Protein AF-A0A7S1WJP3-F1 (afdb_monomer)

pLDDT: mean 84.57, std 18.17, range [31.41, 98.69]

Organism: Alexandrium catenella (NCBI:txid2925)

Nearest PDB structures (foldseek):
  4dnl-assembly1_A  TM=7.701E-01  e=6.902E-07  Homo sapiens
  3pfq-assembly1_A  TM=7.064E-01  e=4.692E-07  Rattus norvegicus
  6bu0-assembly1_A  TM=6.585E-01  e=9.092E-07  Homo sapiens
  2uzp-assembly3_C  TM=6.702E-01  e=1.667E-06  Homo sapiens
  4ts6-assembly1_A  TM=6.390E-01  e=1.578E-06  Drosophila melanogaster

Secondary structure (DSSP, 8-state):
------PPPPPPP------EEEEEEEEEEES----S-TTS----EEEEEEEE-STTS--EEEEEEPPP--SSS-EEEEEEEEEEESSGGG-EEEEEEEE--SSS--EEEEEEEEEGGG-B--SSPEEEEEEEEB-SSS-EEEEEEEE-TTSSBB-SSGGG--EEEEEEEEESPPP---TT-----EEEEEEEE-TTS-EEEEEEEPPP-TT-TT--EEEEEEEE-SS-S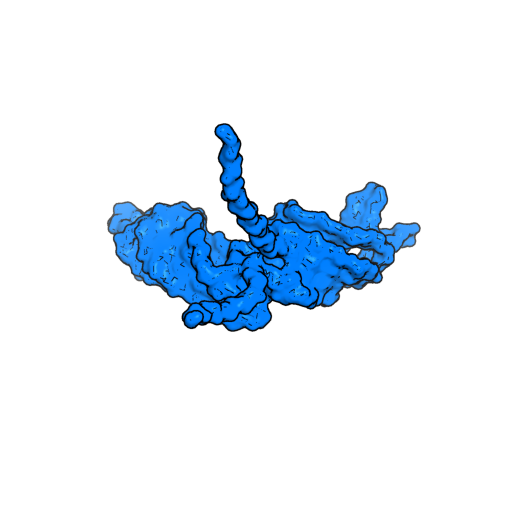SGGG-EEEEEEEE--SSS--EEEEEEEEEGGG-BS-SS-EEEEEE-TTS-EEEEEEE-TTSSBBSPPP----------

Mean predicted aligned error: 9.31 Å

Structure (mmCIF, N/CA/C/O backbone):
data_AF-A0A7S1WJP3-F1
#
_entry.id   AF-A0A7S1WJP3-F1
#
loop_
_atom_site.group_PDB
_atom_site.id
_atom_site.type_symbol
_atom_site.label_atom_id
_atom_site.label_alt_id
_atom_site.label_comp_id
_atom_site.label_asym_id
_atom_site.label_entity_id
_atom_site.label_seq_id
_atom_site.pdbx_PDB_ins_code
_atom_site.Cartn_x
_atom_site.Cartn_y
_atom_site.Cartn_z
_atom_site.occupancy
_atom_site.B_iso_or_equiv
_atom_site.auth_seq_id
_atom_site.auth_comp_id
_atom_site.auth_asym_id
_atom_site.auth_atom_id
_atom_site.pdbx_PDB_model_num
ATOM 1 N N . GLU A 1 1 ? -51.869 24.553 -34.610 1.00 44.69 1 GLU A 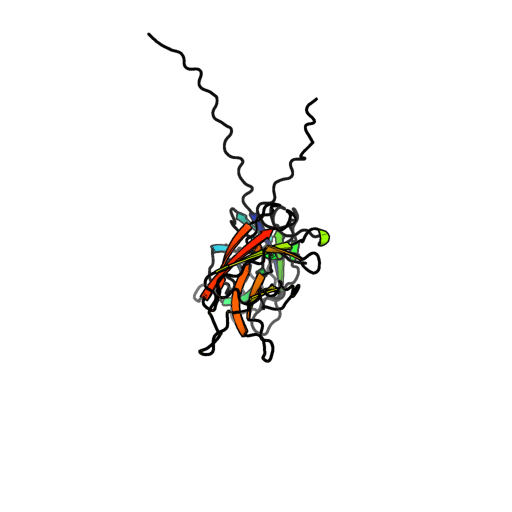N 1
ATOM 2 C CA . GLU A 1 1 ? -50.855 23.480 -34.515 1.00 44.69 1 GLU A CA 1
ATOM 3 C C . GLU A 1 1 ? -49.452 24.067 -34.531 1.00 44.69 1 GLU A C 1
ATOM 5 O O . GLU A 1 1 ? -49.244 25.078 -35.188 1.00 44.69 1 GLU A O 1
ATOM 10 N N . ARG A 1 2 ? -48.524 23.356 -33.875 1.00 38.22 2 ARG A N 1
ATOM 11 C CA . ARG A 1 2 ? -47.061 23.541 -33.782 1.00 38.22 2 ARG A CA 1
ATOM 12 C C . ARG A 1 2 ? -46.562 24.487 -32.689 1.00 38.22 2 ARG A C 1
ATOM 14 O O . ARG A 1 2 ? -46.392 25.684 -32.884 1.00 38.22 2 ARG A O 1
ATOM 21 N N . GLY A 1 3 ? -46.284 23.870 -31.541 1.00 41.09 3 GLY A N 1
ATOM 22 C CA . GLY A 1 3 ? -45.467 24.436 -30.478 1.00 41.09 3 GLY A CA 1
ATOM 23 C C . GLY A 1 3 ? -43.985 24.497 -30.847 1.00 41.09 3 GLY A C 1
ATOM 24 O O . GLY A 1 3 ? -43.493 23.725 -31.669 1.00 41.09 3 GLY A O 1
ATOM 25 N N . GLN A 1 4 ? -43.277 25.413 -30.194 1.00 43.47 4 GLN A N 1
ATOM 26 C CA . GLN A 1 4 ? -41.821 25.446 -30.151 1.00 43.47 4 GLN A CA 1
ATOM 27 C C . GLN A 1 4 ? -41.412 25.297 -28.688 1.00 43.47 4 GLN A C 1
ATOM 29 O O . GLN A 1 4 ? -41.585 26.202 -27.877 1.00 43.47 4 GLN A O 1
ATOM 34 N N . GLY A 1 5 ? -40.944 24.099 -28.344 1.00 39.84 5 GLY A N 1
ATOM 35 C CA . GLY A 1 5 ? -40.311 23.831 -27.063 1.00 39.84 5 GLY A CA 1
ATOM 36 C C . GLY A 1 5 ? -38.902 24.409 -27.070 1.00 39.84 5 GLY A C 1
ATOM 37 O O . GLY A 1 5 ? -38.075 24.027 -27.895 1.00 39.84 5 GLY A O 1
ATOM 38 N N . HIS A 1 6 ? -38.624 25.316 -26.139 1.00 46.12 6 HIS A N 1
ATOM 39 C CA . HIS A 1 6 ? -37.264 25.724 -25.817 1.00 46.12 6 HIS A CA 1
ATOM 40 C C . HIS A 1 6 ? -36.562 24.567 -25.096 1.00 46.12 6 HIS A C 1
ATOM 42 O O . HIS A 1 6 ? -36.721 24.374 -23.890 1.00 46.12 6 HIS A O 1
ATOM 48 N N . GLY A 1 7 ? -35.810 23.762 -25.847 1.00 42.41 7 GLY A N 1
ATOM 49 C CA . GLY A 1 7 ? -34.898 22.777 -25.276 1.00 42.41 7 GLY A CA 1
ATOM 50 C C . GLY A 1 7 ? -33.779 23.487 -24.516 1.00 42.41 7 GLY A C 1
ATOM 51 O O . GLY A 1 7 ? -33.051 24.293 -25.093 1.00 42.41 7 GLY A O 1
ATOM 52 N N . ARG A 1 8 ? -33.644 23.195 -23.217 1.00 46.50 8 ARG A N 1
ATOM 53 C CA . ARG A 1 8 ? -32.439 23.536 -22.448 1.00 46.50 8 ARG A CA 1
ATOM 54 C C . ARG A 1 8 ? -31.212 22.914 -23.137 1.00 46.50 8 ARG A C 1
ATOM 56 O O . ARG A 1 8 ? -31.324 21.787 -23.624 1.00 46.50 8 ARG A O 1
ATOM 63 N N . PRO A 1 9 ? -30.048 23.587 -23.158 1.00 47.47 9 PRO A N 1
ATOM 64 C CA . PRO A 1 9 ? -28.822 22.942 -23.607 1.00 47.47 9 PRO A CA 1
ATOM 65 C C . PRO A 1 9 ? -28.512 21.734 -22.703 1.00 47.47 9 PRO A C 1
ATOM 67 O O . PRO A 1 9 ? -28.826 21.775 -21.507 1.00 47.47 9 PRO A O 1
ATOM 70 N N . PRO A 1 10 ? -27.921 20.652 -23.239 1.00 44.69 10 PRO A N 1
ATOM 71 C CA . PRO A 1 10 ? -27.489 19.533 -22.417 1.00 44.69 10 PRO A CA 1
ATOM 72 C C . PRO A 1 10 ? -26.465 20.026 -21.389 1.00 44.69 10 PRO A C 1
ATOM 74 O O . PRO A 1 10 ? -25.573 20.810 -21.717 1.00 44.69 10 PRO A O 1
ATOM 77 N N . ALA A 1 11 ? -26.613 19.569 -20.144 1.00 43.09 11 ALA A N 1
ATOM 78 C CA . ALA A 1 11 ? -25.639 19.804 -19.086 1.00 43.09 11 ALA A CA 1
ATOM 79 C C . ALA A 1 11 ? -24.229 19.404 -19.566 1.00 43.09 11 ALA A C 1
ATOM 81 O O . ALA A 1 11 ? -24.100 18.439 -20.334 1.00 43.09 11 ALA A O 1
ATOM 82 N N . PRO A 1 12 ? -23.167 20.117 -19.150 1.00 43.09 12 PRO A N 1
ATOM 83 C CA . PRO A 1 12 ? -21.815 19.740 -19.520 1.00 43.09 12 PRO A CA 1
ATOM 84 C C . PRO A 1 12 ? -21.552 18.306 -19.059 1.00 43.09 12 PRO A C 1
ATOM 86 O O . PRO A 1 12 ? -21.879 17.915 -17.938 1.00 43.09 12 PRO A O 1
ATOM 89 N N . ARG A 1 13 ? -21.001 17.518 -19.986 1.00 45.75 13 ARG A N 1
ATOM 90 C CA . ARG A 1 13 ? -20.577 16.134 -19.772 1.00 45.75 13 ARG A CA 1
ATOM 91 C C . ARG A 1 13 ? -19.758 16.066 -18.488 1.00 45.75 13 ARG A C 1
ATOM 93 O O . ARG A 1 13 ? -18.867 16.894 -18.313 1.00 45.75 13 ARG A O 1
ATOM 100 N N . HIS A 1 14 ? -20.091 15.090 -17.640 1.00 42.69 14 HIS A N 1
ATOM 101 C CA . HIS A 1 14 ? -19.352 14.677 -16.449 1.00 42.69 14 HIS A CA 1
ATOM 102 C C . HIS A 1 14 ? -17.889 15.117 -16.510 1.00 42.69 14 HIS A C 1
ATOM 104 O O . HIS A 1 14 ? -17.170 14.706 -17.426 1.00 42.69 14 HIS A O 1
ATOM 110 N N . CYS A 1 15 ? -17.462 15.938 -15.545 1.00 40.84 15 CYS A N 1
ATOM 111 C CA . CYS A 1 15 ? -16.048 16.157 -15.275 1.00 40.84 15 CYS A CA 1
ATOM 112 C C . CYS A 1 15 ? -15.377 14.785 -15.303 1.00 40.84 15 CYS A C 1
ATOM 114 O O . CYS A 1 15 ? -15.715 13.926 -14.487 1.00 40.84 15 CYS A O 1
ATOM 116 N N . ALA A 1 16 ? -14.513 14.544 -16.291 1.00 45.50 16 ALA A N 1
ATOM 117 C CA . ALA A 1 16 ? -13.731 13.326 -16.334 1.00 45.50 16 ALA A CA 1
ATOM 118 C C . ALA A 1 16 ? -12.925 13.308 -15.035 1.00 45.50 16 ALA A C 1
ATOM 120 O O . ALA A 1 16 ? -11.995 14.102 -14.875 1.00 45.50 16 ALA A O 1
ATOM 121 N N . MET A 1 17 ? -13.349 12.475 -14.082 1.00 50.62 17 MET A N 1
ATOM 122 C CA . MET A 1 17 ? -12.589 12.218 -12.866 1.00 50.62 17 MET A CA 1
ATOM 123 C C . MET A 1 17 ? -11.154 11.924 -13.306 1.00 50.62 17 MET A C 1
ATOM 125 O O . MET A 1 17 ? -10.982 11.218 -14.308 1.00 50.62 17 MET A O 1
ATOM 129 N N . PRO A 1 18 ? -10.126 12.486 -12.648 1.00 55.09 18 PRO A N 1
ATOM 130 C CA . PRO A 1 18 ? -8.760 12.184 -13.031 1.00 55.09 18 PRO A CA 1
ATOM 131 C C . PRO A 1 18 ? -8.583 10.667 -12.943 1.00 55.09 18 PRO A C 1
ATOM 133 O O . PRO A 1 18 ? -8.653 10.083 -11.865 1.00 55.09 18 PRO A O 1
ATOM 136 N N . SER A 1 19 ? -8.419 10.019 -14.097 1.00 76.81 19 SER A N 1
ATOM 137 C CA . SER A 1 19 ? -8.053 8.611 -14.146 1.00 76.81 19 SER A CA 1
ATOM 138 C C . SER A 1 19 ? -6.692 8.512 -13.477 1.00 76.81 19 SER A C 1
ATOM 140 O O . SER A 1 19 ? -5.761 9.170 -13.947 1.00 76.81 19 SER A O 1
ATOM 142 N N . ASN A 1 20 ? -6.554 7.748 -12.396 1.00 91.88 20 ASN A N 1
ATOM 143 C CA . ASN A 1 20 ? -5.245 7.569 -11.782 1.00 91.88 20 ASN A CA 1
ATOM 144 C C . ASN A 1 20 ? -4.310 6.930 -12.823 1.00 91.88 20 ASN A C 1
ATOM 146 O O . ASN A 1 20 ? -4.672 5.935 -13.466 1.00 91.88 20 ASN A O 1
ATOM 150 N N . VAL A 1 21 ? -3.145 7.545 -13.040 1.00 93.31 21 VAL A N 1
ATOM 151 C CA . VAL A 1 21 ? -2.154 7.100 -14.026 1.00 93.31 21 VAL A CA 1
ATOM 152 C C . VAL A 1 21 ? -0.850 6.775 -13.316 1.00 93.31 21 VAL A C 1
ATOM 154 O O . VAL A 1 21 ? -0.375 7.557 -12.498 1.00 93.31 21 VAL A O 1
ATOM 157 N N . LEU A 1 22 ? -0.257 5.647 -13.686 1.00 96.38 22 LEU A N 1
ATOM 158 C CA . LEU A 1 22 ? 1.114 5.280 -13.374 1.00 96.38 22 LEU A CA 1
ATOM 159 C C . LEU A 1 22 ? 1.928 5.308 -14.670 1.00 96.38 22 LEU A C 1
ATOM 161 O O . LEU A 1 22 ? 1.613 4.594 -15.627 1.00 96.38 22 LEU A O 1
ATOM 165 N N . THR A 1 23 ? 2.979 6.121 -14.707 1.00 97.19 23 THR A N 1
ATOM 166 C CA . THR A 1 23 ? 3.965 6.114 -15.794 1.00 97.19 23 THR A CA 1
ATOM 167 C C . THR A 1 23 ? 5.254 5.486 -15.288 1.00 97.19 23 THR A C 1
ATOM 169 O O . THR A 1 23 ? 5.785 5.923 -14.276 1.00 97.19 23 THR A O 1
ATOM 172 N N . VAL A 1 24 ? 5.763 4.480 -15.993 1.00 98.38 24 VAL A N 1
ATOM 173 C CA . VAL A 1 24 ? 6.993 3.761 -15.638 1.00 98.38 24 VAL A CA 1
ATOM 174 C C . VAL A 1 24 ? 7.966 3.868 -16.798 1.00 98.38 24 VAL A C 1
ATOM 176 O O . VAL A 1 24 ? 7.619 3.499 -17.918 1.00 98.38 24 VAL A O 1
ATOM 179 N N . LYS A 1 25 ? 9.176 4.352 -16.544 1.00 98.50 25 LYS A N 1
ATOM 180 C CA . LYS A 1 25 ? 10.264 4.402 -17.516 1.00 98.50 25 LYS A CA 1
ATOM 181 C C . LYS A 1 25 ? 11.354 3.425 -17.101 1.00 98.50 25 LYS A C 1
ATOM 183 O O . LYS A 1 25 ? 12.013 3.621 -16.086 1.00 98.50 25 LYS A O 1
ATOM 188 N N . ILE A 1 26 ? 11.544 2.380 -17.893 1.00 98.62 26 ILE A N 1
ATOM 189 C CA . ILE A 1 26 ? 12.624 1.412 -17.705 1.00 98.62 26 ILE A CA 1
ATOM 190 C C . ILE A 1 26 ? 13.871 1.976 -18.386 1.00 98.62 26 ILE A C 1
ATOM 192 O O . ILE A 1 26 ? 13.851 2.193 -19.599 1.00 98.62 26 ILE A O 1
ATOM 196 N N . LYS A 1 27 ? 14.935 2.253 -17.620 1.00 98.56 27 LYS A N 1
ATOM 197 C CA . LYS A 1 27 ? 16.159 2.882 -18.144 1.00 98.56 27 LYS A CA 1
ATOM 198 C C . LYS A 1 27 ? 17.116 1.812 -18.643 1.00 98.56 27 LYS A C 1
ATOM 200 O O . LYS A 1 27 ? 17.291 1.665 -19.849 1.00 98.56 27 LYS A O 1
ATOM 205 N N . SER A 1 28 ? 17.688 1.042 -17.727 1.00 97.88 28 SER A N 1
ATOM 206 C CA . SER A 1 28 ? 18.769 0.105 -18.027 1.00 97.88 28 SER A CA 1
ATOM 207 C C . SER A 1 28 ? 18.904 -0.971 -16.959 1.00 97.88 28 SER A C 1
ATOM 209 O O . SER A 1 28 ? 18.353 -0.839 -15.866 1.00 97.88 28 SER A O 1
ATOM 211 N N . ALA A 1 29 ? 19.648 -2.027 -17.270 1.00 95.62 29 ALA A N 1
ATOM 212 C CA . ALA A 1 29 ? 20.146 -2.977 -16.284 1.00 95.62 29 ALA A CA 1
ATOM 213 C C . ALA A 1 29 ? 21.670 -3.100 -16.377 1.00 95.62 29 ALA A C 1
ATOM 215 O O . ALA A 1 29 ? 22.269 -2.738 -17.390 1.00 95.62 29 ALA A O 1
ATOM 216 N N . LYS A 1 30 ? 22.293 -3.602 -15.310 1.00 92.94 30 LYS A N 1
ATOM 217 C CA . LYS A 1 30 ? 23.738 -3.828 -15.222 1.00 92.94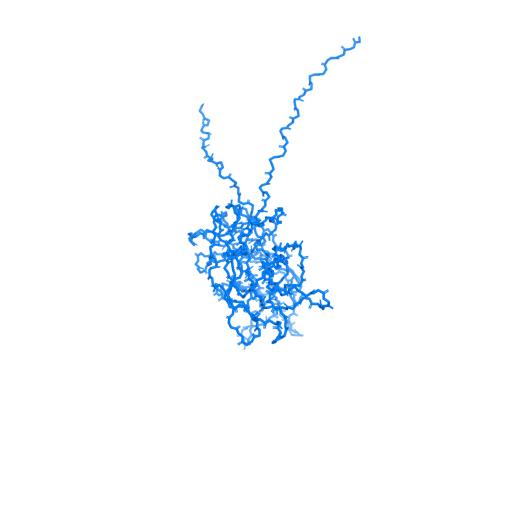 30 LYS A CA 1
ATOM 218 C C . LYS A 1 30 ? 24.032 -5.214 -14.671 1.00 92.94 30 LYS A C 1
ATOM 220 O O . LYS A 1 30 ? 23.340 -5.669 -13.757 1.00 92.94 30 LYS A O 1
ATOM 225 N N . ASN A 1 31 ? 25.110 -5.821 -15.165 1.00 89.88 31 ASN A N 1
ATOM 226 C CA . ASN A 1 31 ? 25.628 -7.113 -14.709 1.00 89.88 31 ASN A CA 1
ATOM 227 C C . ASN A 1 31 ? 24.585 -8.243 -14.732 1.00 89.88 31 ASN A C 1
ATOM 229 O O . ASN A 1 31 ? 24.536 -9.059 -13.811 1.00 89.88 31 ASN A O 1
ATOM 233 N N . LEU A 1 32 ? 23.740 -8.290 -15.764 1.00 87.88 32 LEU A N 1
ATOM 234 C CA . LEU A 1 32 ? 22.864 -9.441 -15.962 1.00 87.88 32 LEU A CA 1
ATOM 235 C C . LEU A 1 32 ? 23.710 -10.694 -16.212 1.00 87.88 32 LEU A C 1
ATOM 237 O O . LEU A 1 32 ? 24.744 -10.630 -16.879 1.00 87.88 32 LEU A O 1
ATOM 241 N N . ALA A 1 33 ? 23.284 -11.817 -15.635 1.00 80.06 33 ALA A N 1
ATOM 242 C CA . ALA A 1 33 ? 23.952 -13.092 -15.844 1.00 80.06 33 ALA A CA 1
ATOM 243 C C . ALA A 1 33 ? 23.821 -13.503 -17.312 1.00 80.06 33 ALA A C 1
ATOM 245 O O . ALA A 1 33 ? 22.726 -13.428 -17.860 1.00 80.06 33 ALA A O 1
ATOM 246 N N . ASP A 1 34 ? 24.925 -13.950 -17.906 1.00 70.69 34 ASP A N 1
ATOM 247 C CA . ASP A 1 34 ? 24.919 -14.573 -19.226 1.00 70.69 34 ASP A CA 1
ATOM 248 C C . ASP A 1 34 ? 24.464 -16.023 -19.041 1.00 70.69 34 ASP A C 1
ATOM 250 O O . ASP A 1 34 ? 25.188 -16.835 -18.450 1.00 70.69 34 ASP A O 1
ATOM 254 N N . LYS A 1 35 ? 23.218 -16.326 -19.411 1.00 62.75 35 LYS A N 1
ATOM 255 C CA . LYS A 1 35 ? 22.669 -17.686 -19.282 1.00 62.75 35 LYS A CA 1
ATOM 256 C C . LYS A 1 35 ? 22.986 -18.573 -20.483 1.00 62.75 35 LYS A C 1
ATOM 258 O O . LYS A 1 35 ? 22.916 -19.799 -20.365 1.00 62.75 35 LYS A O 1
ATOM 263 N N . ASP A 1 36 ? 23.465 -17.978 -21.564 1.00 55.94 36 ASP A N 1
ATOM 264 C CA . ASP A 1 36 ? 23.890 -18.692 -22.752 1.00 55.94 36 ASP A CA 1
ATOM 265 C C . ASP A 1 36 ? 25.337 -19.172 -22.578 1.00 55.94 36 ASP A C 1
ATOM 267 O O . ASP A 1 36 ? 26.309 -18.420 -22.604 1.00 55.94 36 ASP A O 1
ATOM 271 N N . GLY A 1 37 ? 25.489 -20.471 -22.310 1.00 49.53 37 GLY A N 1
ATOM 272 C CA . GLY A 1 37 ? 26.787 -21.107 -22.091 1.00 49.53 37 GLY A CA 1
ATOM 273 C C . GLY A 1 37 ? 27.784 -20.922 -23.249 1.00 49.53 37 GLY A C 1
ATOM 274 O O . GLY A 1 37 ? 27.436 -20.510 -24.350 1.00 49.53 37 GLY A O 1
ATOM 275 N N . VAL A 1 38 ? 29.035 -21.328 -22.987 1.00 46.59 38 VAL A N 1
ATOM 276 C CA . VAL A 1 38 ? 30.313 -21.140 -23.729 1.00 46.59 38 VAL A CA 1
ATOM 277 C C . VAL A 1 38 ? 30.300 -21.312 -25.272 1.00 46.59 38 VAL A C 1
ATOM 279 O O . VAL A 1 38 ? 31.319 -21.057 -25.910 1.00 46.59 38 VAL A O 1
ATOM 282 N N . PHE A 1 39 ? 29.195 -21.701 -25.915 1.00 41.56 39 PHE A N 1
ATOM 283 C CA . PHE A 1 39 ? 29.138 -21.978 -27.354 1.00 41.56 39 PHE A CA 1
ATOM 284 C C . PHE A 1 39 ? 28.126 -21.195 -28.206 1.00 41.56 39 PHE A C 1
ATOM 286 O O . PHE A 1 39 ? 28.256 -21.299 -29.424 1.00 41.56 39 PHE A O 1
ATOM 293 N N . SER A 1 40 ? 27.207 -20.376 -27.676 1.00 47.91 40 SER A N 1
ATOM 294 C CA . SER A 1 40 ? 26.449 -19.420 -28.517 1.00 47.91 40 SER A CA 1
ATOM 295 C C . SER A 1 40 ? 25.456 -18.572 -27.725 1.00 47.91 40 SER A C 1
ATOM 297 O O . SER A 1 40 ? 24.534 -19.141 -27.154 1.00 47.91 40 SER A O 1
ATOM 299 N N . GLY A 1 41 ? 25.547 -17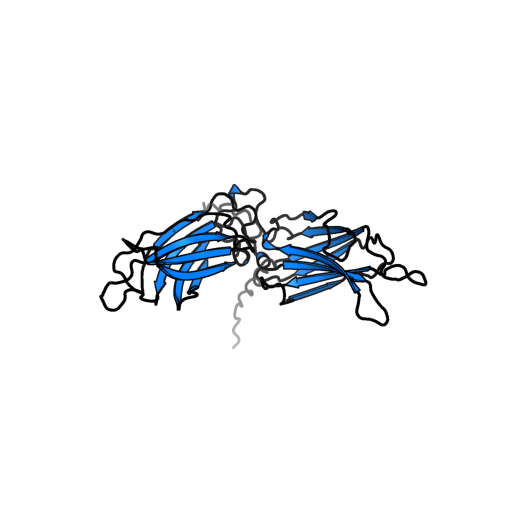.249 -27.855 1.00 53.19 41 GLY A N 1
ATOM 300 C CA . GLY A 1 41 ? 24.475 -16.318 -27.489 1.00 53.19 41 GLY A CA 1
ATOM 301 C C . GLY A 1 41 ? 24.925 -15.311 -26.444 1.00 53.19 41 GLY A C 1
ATOM 302 O O . GLY A 1 41 ? 25.631 -15.660 -25.514 1.00 53.19 41 GLY A O 1
ATOM 303 N N . HIS A 1 42 ? 24.607 -14.041 -26.661 1.00 60.50 42 HIS A N 1
ATOM 304 C CA . HIS A 1 42 ? 24.583 -13.062 -25.584 1.00 60.50 42 HIS A CA 1
ATOM 305 C C . HIS A 1 42 ? 23.187 -13.163 -24.980 1.00 60.50 42 HIS A C 1
ATOM 307 O O . HIS A 1 42 ? 22.252 -13.193 -25.778 1.00 60.50 42 HIS A O 1
ATOM 313 N N . SER A 1 43 ? 23.033 -13.114 -23.652 1.00 71.06 43 SER A N 1
ATOM 314 C CA . SER A 1 43 ? 21.695 -12.944 -23.066 1.00 71.06 43 SER A CA 1
ATOM 315 C C . SER A 1 43 ? 20.899 -11.863 -23.809 1.00 71.06 43 SER A C 1
ATOM 317 O O . SER A 1 43 ? 21.425 -10.780 -24.098 1.00 71.06 43 SER A O 1
ATOM 319 N N . ASP A 1 44 ? 19.637 -12.167 -24.089 1.00 87.06 44 ASP A N 1
ATOM 320 C CA . ASP A 1 44 ? 18.634 -11.373 -24.785 1.00 87.06 44 ASP A CA 1
ATOM 321 C C . ASP A 1 44 ? 17.611 -10.806 -23.765 1.00 87.06 44 ASP A C 1
ATOM 323 O O . ASP A 1 44 ? 16.431 -11.195 -23.743 1.00 87.06 44 ASP A O 1
ATOM 327 N N . PRO A 1 45 ? 18.017 -9.889 -22.860 1.00 92.06 45 PRO A N 1
ATOM 328 C CA . PRO A 1 45 ? 17.161 -9.463 -21.771 1.00 92.06 45 PRO A CA 1
ATOM 329 C C . PRO A 1 45 ? 16.006 -8.551 -22.201 1.00 92.06 45 PRO A C 1
ATOM 331 O O . PRO A 1 45 ? 16.125 -7.633 -23.026 1.00 92.06 45 PRO A O 1
ATOM 334 N N . TYR A 1 46 ? 14.881 -8.715 -21.509 1.00 95.31 46 TYR A N 1
ATOM 335 C CA . TYR A 1 46 ? 13.767 -7.772 -21.494 1.00 95.31 46 TYR A CA 1
ATOM 336 C C . TYR A 1 46 ? 13.134 -7.685 -20.101 1.00 95.31 46 TYR A C 1
ATOM 338 O O . TYR A 1 46 ? 13.250 -8.590 -19.275 1.00 95.31 46 TYR A O 1
ATOM 346 N N . VAL A 1 47 ? 12.419 -6.591 -19.836 1.00 97.25 47 VAL A N 1
ATOM 347 C CA . VAL A 1 47 ? 11.701 -6.381 -18.577 1.00 97.25 47 VAL A CA 1
ATOM 348 C C . VAL A 1 47 ? 10.208 -6.575 -18.794 1.00 97.25 47 VAL A C 1
ATOM 350 O O . VAL A 1 47 ? 9.597 -5.911 -19.633 1.00 97.25 47 VAL A O 1
ATOM 353 N N . ARG A 1 48 ? 9.594 -7.462 -18.010 1.00 97.56 48 ARG A N 1
A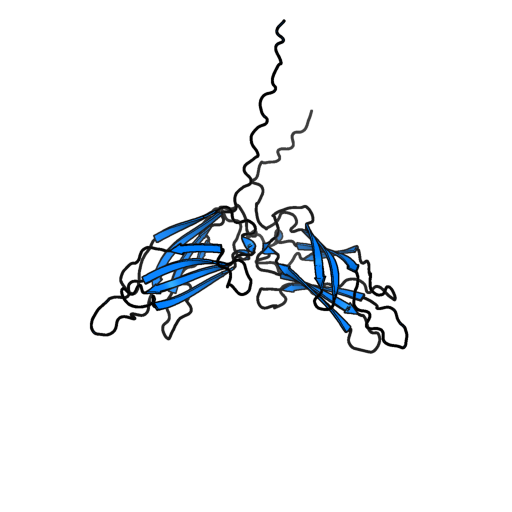TOM 354 C CA . ARG A 1 48 ? 8.142 -7.620 -17.902 1.00 97.56 48 ARG A CA 1
ATOM 355 C C . ARG A 1 48 ? 7.634 -6.854 -16.685 1.00 97.56 48 ARG A C 1
ATOM 357 O O . ARG A 1 48 ? 7.949 -7.200 -15.550 1.00 97.56 48 ARG A O 1
ATOM 364 N N . LEU A 1 49 ? 6.797 -5.856 -16.939 1.00 98.19 49 LEU A N 1
ATOM 365 C CA . LEU A 1 49 ? 6.113 -5.056 -15.933 1.00 98.19 49 LEU A CA 1
ATOM 366 C C . LEU A 1 49 ? 4.754 -5.700 -15.643 1.00 98.19 49 LEU A C 1
ATOM 368 O O . LEU A 1 49 ? 3.997 -5.988 -16.579 1.00 98.19 49 LEU A O 1
ATOM 372 N N . ARG A 1 50 ? 4.427 -5.925 -14.371 1.00 96.81 50 ARG A N 1
ATOM 373 C CA . ARG A 1 50 ? 3.134 -6.464 -13.928 1.00 96.81 50 ARG A CA 1
ATOM 374 C C . ARG A 1 50 ? 2.591 -5.624 -12.779 1.00 96.81 50 ARG A C 1
ATOM 376 O O . ARG A 1 50 ? 3.306 -5.398 -11.814 1.00 96.81 50 ARG A O 1
ATOM 383 N N . LEU A 1 51 ? 1.339 -5.195 -12.880 1.00 96.25 51 LEU A N 1
ATOM 384 C CA . LEU A 1 51 ? 0.594 -4.667 -11.738 1.00 96.25 51 LEU A CA 1
ATOM 385 C C . LEU A 1 51 ? -0.146 -5.817 -11.067 1.00 96.25 51 LEU A C 1
ATOM 387 O O . LEU A 1 51 ? -0.829 -6.574 -11.763 1.00 96.25 51 LEU A O 1
ATOM 391 N N . VAL A 1 52 ? -0.002 -5.939 -9.752 1.00 94.38 52 VAL A N 1
ATOM 392 C CA . VAL A 1 52 ? -0.714 -6.921 -8.923 1.00 94.38 52 VAL A CA 1
ATOM 393 C C . VAL A 1 52 ? -1.533 -6.217 -7.844 1.00 94.38 52 VAL A C 1
ATOM 395 O O . VAL A 1 52 ? -1.127 -5.145 -7.402 1.00 94.38 52 VAL A O 1
ATOM 398 N N . ALA A 1 53 ? -2.684 -6.782 -7.476 1.00 87.06 53 ALA A N 1
ATOM 399 C CA . ALA A 1 53 ? -3.681 -6.123 -6.619 1.00 87.06 53 ALA A CA 1
ATOM 400 C C . ALA A 1 53 ? -3.900 -6.775 -5.244 1.00 87.06 53 ALA A C 1
ATOM 402 O O . ALA A 1 53 ? -4.697 -6.283 -4.452 1.00 87.06 53 ALA A O 1
ATOM 403 N N . ASP A 1 54 ? -3.216 -7.877 -4.966 1.00 78.25 54 ASP A N 1
ATOM 404 C CA . ASP A 1 54 ? -3.293 -8.631 -3.721 1.00 78.25 54 ASP A CA 1
ATOM 405 C C . ASP A 1 54 ? -1.964 -8.582 -2.960 1.00 78.25 54 ASP A C 1
ATOM 407 O O . ASP A 1 54 ? -0.896 -8.523 -3.572 1.00 78.25 54 ASP A O 1
ATOM 411 N N . ASP A 1 55 ? -2.031 -8.672 -1.628 1.00 74.56 55 ASP A N 1
ATOM 412 C CA . ASP A 1 55 ? -0.849 -8.692 -0.751 1.00 74.56 55 ASP A CA 1
ATOM 413 C C . ASP A 1 55 ? 0.073 -9.898 -1.043 1.00 74.56 55 ASP A C 1
ATOM 415 O O . ASP A 1 55 ? 1.293 -9.794 -0.921 1.00 74.56 55 ASP A O 1
ATOM 419 N N . ASP A 1 56 ? -0.485 -11.020 -1.518 1.00 75.38 56 ASP A N 1
ATOM 420 C CA . ASP A 1 56 ? 0.277 -12.211 -1.936 1.00 75.38 56 ASP A CA 1
ATOM 421 C C . ASP A 1 56 ? 0.901 -12.064 -3.338 1.00 75.38 56 ASP A C 1
ATOM 423 O O . ASP A 1 56 ? 1.657 -12.921 -3.814 1.00 75.38 56 ASP A O 1
ATOM 427 N N . HIS A 1 57 ? 0.617 -10.950 -4.014 1.00 77.38 57 HIS A N 1
ATOM 428 C CA . HIS A 1 57 ? 1.144 -10.585 -5.316 1.00 77.38 57 HIS A CA 1
ATOM 429 C C . HIS A 1 57 ? 0.922 -11.630 -6.433 1.00 77.38 57 HIS A C 1
ATOM 431 O O . HIS A 1 57 ? 1.807 -11.841 -7.288 1.00 77.38 57 HIS A O 1
ATOM 437 N N . THR A 1 58 ? -0.229 -12.295 -6.427 1.00 80.31 58 THR A N 1
ATOM 438 C CA . THR A 1 58 ? -0.622 -13.360 -7.358 1.00 80.31 58 THR A CA 1
ATOM 439 C C . THR A 1 58 ? -1.582 -12.881 -8.449 1.00 80.31 58 THR A C 1
ATOM 441 O O . THR A 1 58 ? -1.530 -13.369 -9.583 1.00 80.31 58 THR A O 1
ATOM 444 N N . GLN A 1 59 ? -2.421 -11.891 -8.154 1.00 89.44 59 GLN A N 1
ATOM 445 C CA . GLN A 1 59 ? -3.466 -11.390 -9.033 1.00 89.44 59 GLN A CA 1
ATOM 446 C C . GLN A 1 59 ? -2.921 -10.298 -9.953 1.00 89.44 59 GLN A C 1
ATOM 448 O O . GLN A 1 59 ? -2.944 -9.111 -9.636 1.00 89.44 59 GLN A O 1
ATOM 453 N N . VAL A 1 60 ? -2.458 -10.691 -11.140 1.00 92.94 60 VAL A N 1
ATOM 454 C CA . VAL A 1 60 ? -2.006 -9.741 -12.167 1.00 92.94 60 VAL A CA 1
ATOM 455 C C . VAL A 1 60 ? -3.205 -9.046 -12.816 1.00 92.94 60 VAL A C 1
ATOM 457 O O . VAL A 1 60 ? -4.008 -9.691 -13.487 1.00 92.94 60 VAL A O 1
ATOM 460 N N . VAL A 1 61 ? -3.281 -7.721 -12.685 1.00 93.50 61 VAL A N 1
ATOM 461 C CA . VAL A 1 61 ? -4.357 -6.893 -13.265 1.00 93.50 61 VAL A CA 1
ATOM 462 C C . VAL A 1 61 ? -3.953 -6.207 -14.572 1.00 93.50 61 VAL A C 1
ATOM 464 O O . VAL A 1 61 ? -4.802 -5.890 -15.401 1.00 93.50 61 VAL A O 1
ATOM 467 N N . ALA A 1 62 ? -2.653 -6.002 -14.804 1.00 95.12 62 ALA A N 1
ATOM 468 C CA . ALA A 1 62 ? -2.135 -5.481 -16.067 1.00 95.12 62 ALA A CA 1
ATOM 469 C C . ALA A 1 62 ? -0.684 -5.916 -16.297 1.00 95.12 62 ALA A C 1
ATOM 471 O O . ALA A 1 62 ? 0.086 -6.058 -15.348 1.00 95.12 62 ALA A O 1
ATOM 472 N N . SER A 1 63 ? -0.276 -6.072 -17.561 1.00 96.69 63 SER A N 1
ATOM 473 C CA . SER A 1 63 ? 1.118 -6.363 -17.905 1.00 96.69 63 SER A CA 1
ATOM 474 C C . SER A 1 63 ? 1.570 -5.688 -19.198 1.00 96.69 63 SER A C 1
ATOM 476 O O . SER A 1 63 ? 0.787 -5.491 -20.129 1.00 96.69 63 SER A O 1
ATOM 478 N N . LYS A 1 64 ? 2.849 -5.308 -19.236 1.00 98.06 64 LYS A N 1
ATOM 479 C CA . LYS A 1 64 ? 3.565 -4.741 -20.387 1.00 98.06 64 LYS A CA 1
ATOM 480 C C . LYS A 1 64 ? 4.990 -5.295 -20.407 1.00 98.06 64 LYS A C 1
ATOM 482 O O . LYS A 1 64 ? 5.436 -5.886 -19.424 1.00 98.06 64 LYS A O 1
ATOM 487 N N . ARG A 1 65 ? 5.716 -5.099 -21.505 1.00 97.81 65 ARG A N 1
ATOM 488 C CA . ARG A 1 65 ? 7.131 -5.474 -21.590 1.00 97.81 65 ARG A CA 1
ATOM 489 C C . ARG A 1 65 ? 7.934 -4.520 -22.461 1.00 97.81 65 ARG A C 1
ATOM 491 O O . ARG A 1 65 ? 7.363 -3.924 -23.376 1.00 97.81 65 ARG A O 1
ATOM 498 N N . THR A 1 66 ? 9.229 -4.431 -22.187 1.00 98.25 66 THR A N 1
ATOM 499 C CA . THR A 1 66 ? 10.207 -3.783 -23.065 1.00 98.25 66 THR A CA 1
ATOM 500 C C . THR A 1 66 ? 10.463 -4.614 -24.314 1.00 98.25 66 THR A C 1
ATOM 502 O O . THR A 1 66 ? 10.052 -5.777 -24.432 1.00 98.25 66 THR A O 1
ATOM 505 N N . LYS A 1 67 ? 11.169 -4.004 -25.259 1.00 96.44 67 LYS A N 1
ATOM 506 C CA . LYS A 1 67 ? 11.884 -4.714 -26.306 1.00 96.44 67 LYS A CA 1
ATOM 507 C C . LYS A 1 67 ? 12.949 -5.609 -25.686 1.00 96.44 67 LYS A C 1
ATOM 509 O O . LYS A 1 67 ? 13.441 -5.377 -24.582 1.00 96.44 67 LYS A O 1
ATOM 514 N N . VAL A 1 68 ? 13.284 -6.626 -26.453 1.00 94.56 68 VAL A N 1
ATOM 515 C CA . VAL A 1 68 ? 14.402 -7.517 -26.189 1.00 94.56 68 VAL A CA 1
ATOM 516 C C . VAL A 1 68 ? 15.638 -6.841 -26.757 1.00 94.56 68 VAL A C 1
ATOM 518 O O . VAL A 1 68 ? 15.623 -6.421 -27.917 1.00 94.56 68 VAL A O 1
ATOM 521 N N . LEU A 1 69 ? 16.654 -6.675 -25.923 1.00 91.94 69 LEU A N 1
ATOM 522 C CA . LEU A 1 69 ? 17.977 -6.199 -26.317 1.00 91.94 69 LEU A CA 1
ATOM 523 C C . LEU A 1 69 ? 18.980 -7.317 -26.065 1.00 91.94 69 LEU A C 1
ATOM 525 O O . LEU A 1 69 ? 18.633 -8.266 -25.386 1.00 91.94 69 LEU A O 1
ATOM 529 N N . SER A 1 70 ? 20.198 -7.184 -26.580 1.00 87.12 70 SER A N 1
ATOM 530 C CA . SER A 1 70 ? 21.279 -8.149 -26.366 1.00 87.12 70 SER A CA 1
ATOM 531 C C . SER A 1 70 ? 22.338 -7.594 -25.412 1.00 87.12 70 SER A C 1
ATOM 533 O O . SER A 1 70 ? 22.720 -6.423 -25.522 1.00 87.12 70 SER A O 1
ATOM 535 N N . GLY A 1 71 ? 22.893 -8.455 -24.566 1.00 86.19 71 GLY A N 1
ATOM 536 C CA . GLY A 1 71 ? 24.038 -8.177 -23.706 1.00 86.19 71 GLY A CA 1
ATOM 537 C C . GLY A 1 71 ? 23.683 -7.940 -22.237 1.00 86.19 71 GLY A C 1
ATOM 538 O O . GLY A 1 71 ? 22.553 -7.633 -21.874 1.00 86.19 71 GLY A O 1
ATOM 539 N N . ALA A 1 72 ? 24.701 -8.034 -21.378 1.00 87.56 72 ALA A N 1
ATOM 540 C CA . ALA A 1 72 ? 24.554 -8.002 -19.919 1.00 87.56 72 ALA A CA 1
ATOM 541 C C . ALA A 1 72 ? 24.242 -6.615 -19.313 1.00 87.56 72 ALA A C 1
ATOM 543 O O . ALA A 1 72 ? 23.969 -6.509 -18.116 1.00 87.56 72 ALA A O 1
ATOM 544 N N . ASN A 1 73 ? 24.315 -5.547 -20.115 1.00 92.62 73 ASN A N 1
ATOM 545 C CA . ASN A 1 73 ? 24.096 -4.163 -19.680 1.00 92.62 73 ASN A CA 1
ATOM 546 C C . ASN A 1 73 ? 23.149 -3.420 -20.646 1.00 92.62 73 ASN A C 1
ATOM 548 O O . ASN A 1 73 ? 23.572 -2.477 -21.318 1.00 92.62 73 ASN A O 1
ATOM 552 N N . PRO A 1 74 ? 21.899 -3.883 -20.804 1.00 94.62 74 PRO A N 1
ATOM 553 C CA . PRO A 1 74 ? 20.962 -3.313 -21.765 1.00 94.62 74 PRO A CA 1
ATOM 554 C C . PRO A 1 74 ? 20.479 -1.920 -21.336 1.00 94.62 74 PRO A C 1
ATOM 556 O O . PRO A 1 74 ? 20.235 -1.662 -20.155 1.00 94.62 74 PRO A O 1
ATOM 559 N N . GLU A 1 75 ? 20.245 -1.044 -22.314 1.00 97.75 75 GLU A N 1
ATOM 560 C CA . GLU A 1 75 ? 19.609 0.265 -22.128 1.00 97.75 75 GLU A CA 1
ATOM 561 C C . GLU A 1 75 ? 18.311 0.338 -22.940 1.00 97.75 75 GLU A C 1
ATOM 563 O O . GLU A 1 75 ? 18.322 0.610 -24.141 1.00 97.75 75 GLU A O 1
ATOM 568 N N . TRP A 1 76 ? 17.172 0.087 -22.293 1.00 98.25 76 TRP A N 1
ATOM 569 C CA . TRP A 1 76 ? 15.867 0.117 -22.961 1.00 98.25 76 TRP A CA 1
ATOM 570 C C . TRP A 1 76 ? 15.367 1.542 -23.191 1.00 98.25 76 TRP A C 1
ATOM 572 O O . TRP A 1 76 ? 14.914 1.865 -24.287 1.00 98.25 76 TRP A O 1
ATOM 582 N N . ASN A 1 77 ? 15.449 2.402 -22.170 1.00 98.25 77 ASN A N 1
ATOM 583 C CA . ASN A 1 77 ? 14.903 3.764 -22.189 1.00 98.25 77 ASN A CA 1
ATOM 584 C C . ASN A 1 77 ? 13.442 3.838 -22.690 1.00 98.25 77 ASN A C 1
ATOM 586 O O . ASN A 1 77 ? 13.057 4.754 -23.421 1.00 98.25 77 ASN A O 1
ATOM 590 N N . GLU A 1 78 ? 12.612 2.872 -22.284 1.00 98.69 78 GLU A N 1
ATOM 591 C CA . GLU A 1 78 ? 11.215 2.750 -22.713 1.00 98.69 78 GLU A CA 1
ATOM 592 C C . GLU A 1 78 ? 10.239 3.200 -21.626 1.00 98.69 78 GLU A C 1
ATOM 594 O O . GLU A 1 78 ? 10.382 2.849 -20.455 1.00 98.69 78 GLU A O 1
ATOM 599 N N . THR A 1 79 ? 9.202 3.937 -22.032 1.00 98.44 79 THR A N 1
ATOM 600 C CA . THR A 1 79 ? 8.181 4.484 -21.130 1.00 98.44 79 THR A CA 1
ATOM 601 C C . THR A 1 79 ? 6.822 3.832 -21.366 1.00 98.44 79 THR A C 1
ATOM 603 O O . THR A 1 79 ? 6.299 3.818 -22.480 1.00 98.44 79 THR A O 1
ATOM 606 N N . PHE A 1 80 ? 6.200 3.373 -20.286 1.00 98.25 80 PHE A N 1
ATOM 607 C CA . PHE A 1 80 ? 4.911 2.697 -20.261 1.00 98.25 80 PHE A CA 1
ATOM 608 C C . PHE A 1 80 ? 3.912 3.465 -19.400 1.00 98.25 80 PHE A C 1
ATOM 610 O O . PHE A 1 80 ? 4.274 4.039 -18.378 1.00 98.25 80 PHE A O 1
ATOM 617 N N . LYS A 1 81 ? 2.634 3.443 -19.791 1.00 96.62 81 LYS A N 1
ATOM 618 C CA . LYS A 1 81 ? 1.538 4.060 -19.032 1.00 96.62 81 LYS A CA 1
ATOM 619 C C . LYS A 1 81 ? 0.461 3.041 -18.685 1.00 96.62 81 LYS A C 1
ATOM 621 O O . LYS A 1 81 ? -0.053 2.367 -19.583 1.00 96.62 81 LYS A O 1
ATOM 626 N N . PHE A 1 82 ? 0.102 2.971 -17.409 1.00 95.56 82 PHE A N 1
ATOM 627 C CA . PHE A 1 82 ? -1.090 2.299 -16.898 1.00 95.56 82 PHE A CA 1
ATOM 628 C C . PHE A 1 82 ? -2.077 3.382 -16.463 1.00 95.56 82 PHE A C 1
ATOM 630 O O . PHE A 1 82 ? -1.719 4.253 -15.678 1.00 95.56 82 PHE A O 1
ATOM 637 N N . ALA A 1 83 ? -3.286 3.376 -17.013 1.00 93.00 83 ALA A N 1
ATOM 638 C CA . ALA A 1 83 ? -4.295 4.401 -16.761 1.00 93.00 83 ALA A CA 1
ATOM 639 C C . ALA A 1 83 ? -5.587 3.756 -16.262 1.00 93.00 83 ALA A C 1
ATOM 641 O O . ALA A 1 83 ? -5.843 2.593 -16.565 1.00 93.00 83 ALA A O 1
ATOM 642 N N . GLY A 1 84 ? -6.397 4.529 -15.538 1.00 90.81 84 GLY A N 1
ATOM 643 C CA . GLY A 1 84 ? -7.668 4.044 -15.002 1.00 90.81 84 GLY A CA 1
ATOM 644 C C . GLY A 1 84 ? -7.490 3.109 -13.809 1.00 90.81 84 GLY A C 1
ATOM 645 O O . GLY A 1 84 ? -8.293 2.204 -13.632 1.00 90.81 84 GLY A O 1
ATOM 646 N N . LEU A 1 85 ? -6.430 3.302 -13.018 1.00 92.06 85 LEU A N 1
ATOM 647 C CA . LEU A 1 85 ? -6.230 2.539 -11.787 1.00 92.06 85 LEU A CA 1
ATOM 648 C C . LEU A 1 85 ? -7.289 2.972 -10.765 1.00 92.06 85 LEU A C 1
ATOM 650 O O . LEU A 1 85 ? -7.407 4.164 -10.485 1.00 92.06 85 LEU A O 1
ATOM 654 N N . GLU A 1 86 ? -8.072 2.044 -10.226 1.00 90.00 86 GLU A N 1
ATOM 655 C CA . GLU A 1 86 ? -9.149 2.394 -9.290 1.00 90.00 86 GLU A CA 1
ATOM 656 C C . GLU A 1 86 ? -8.574 2.810 -7.932 1.00 90.00 86 GLU A C 1
ATOM 658 O O . GLU A 1 86 ? -8.799 3.935 -7.486 1.00 90.00 86 GLU A O 1
ATOM 663 N N . GLU A 1 87 ? -7.741 1.947 -7.351 1.00 92.38 87 GLU A N 1
ATOM 664 C CA . GLU A 1 87 ? -7.122 2.114 -6.032 1.00 92.38 87 GLU A CA 1
ATOM 665 C C . GLU A 1 87 ? -5.598 1.923 -6.154 1.00 92.38 87 GLU A C 1
ATOM 667 O O . GLU A 1 87 ? -5.043 0.927 -5.695 1.00 92.38 87 GLU A O 1
ATOM 672 N N . PRO A 1 88 ? -4.886 2.845 -6.832 1.00 94.12 88 PRO A N 1
ATOM 673 C CA . PRO A 1 88 ? -3.488 2.649 -7.213 1.00 94.12 88 PRO A CA 1
ATOM 674 C C . PRO A 1 88 ? -2.555 2.401 -6.025 1.00 94.12 88 PRO A C 1
ATOM 676 O O . PRO A 1 88 ? -1.590 1.668 -6.18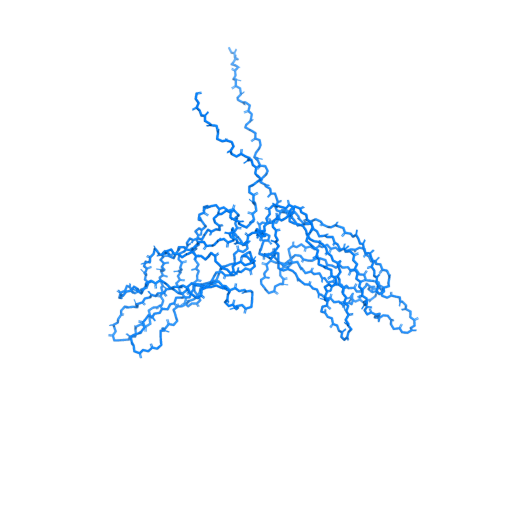4 1.00 94.12 88 PRO A O 1
ATOM 679 N N . GLY A 1 89 ? -2.837 2.971 -4.849 1.00 93.69 89 GLY A N 1
ATOM 680 C CA . GLY A 1 89 ? -2.015 2.784 -3.652 1.00 93.69 89 GLY A CA 1
ATOM 681 C C . GLY A 1 89 ? -2.104 1.385 -3.038 1.00 93.69 89 GLY A C 1
ATOM 682 O O . GLY A 1 89 ? -1.336 1.098 -2.132 1.00 93.69 89 GLY A O 1
ATOM 683 N N . ALA A 1 90 ? -3.032 0.539 -3.493 1.00 93.06 90 ALA A N 1
ATOM 684 C CA . ALA A 1 90 ? -3.166 -0.853 -3.062 1.00 93.06 90 ALA A CA 1
ATOM 685 C C . ALA A 1 90 ? -2.519 -1.852 -4.040 1.00 93.06 90 ALA A C 1
ATOM 687 O O . ALA A 1 90 ? -2.648 -3.059 -3.864 1.00 93.06 90 ALA A O 1
ATOM 688 N N . TYR A 1 91 ? -1.862 -1.373 -5.100 1.00 95.38 91 TYR A N 1
ATOM 689 C CA . TYR A 1 91 ? -1.200 -2.238 -6.075 1.00 95.38 91 TYR A CA 1
ATOM 690 C C . TYR A 1 91 ? 0.306 -2.314 -5.835 1.00 95.38 91 TYR A C 1
ATOM 692 O O . TYR A 1 91 ? 0.927 -1.363 -5.370 1.00 95.38 91 TYR A O 1
ATOM 700 N N . THR A 1 92 ? 0.914 -3.405 -6.292 1.00 95.88 92 THR A N 1
ATOM 701 C CA . THR A 1 92 ? 2.370 -3.550 -6.390 1.00 95.88 92 THR A CA 1
ATOM 702 C C . THR A 1 92 ? 2.781 -3.609 -7.860 1.00 95.88 92 THR A C 1
ATOM 704 O O . THR A 1 92 ? 2.196 -4.337 -8.668 1.00 95.88 92 THR A O 1
ATOM 707 N N . LEU A 1 93 ? 3.816 -2.859 -8.236 1.00 97.25 93 LEU A N 1
ATOM 708 C CA . LEU A 1 93 ? 4.494 -3.005 -9.521 1.00 97.25 93 LEU A CA 1
ATOM 709 C C . LEU A 1 93 ? 5.610 -4.042 -9.384 1.00 97.25 93 LEU A C 1
ATOM 711 O O . LEU A 1 93 ? 6.613 -3.798 -8.720 1.00 97.25 93 LEU A O 1
ATOM 715 N N . LYS A 1 94 ? 5.459 -5.181 -10.058 1.00 96.31 94 LYS A N 1
ATOM 716 C CA . LYS A 1 94 ? 6.501 -6.200 -10.210 1.00 96.31 94 LYS A CA 1
ATOM 717 C C . LYS A 1 94 ? 7.252 -6.006 -11.523 1.00 96.31 94 LYS A C 1
ATOM 719 O O . LYS A 1 94 ? 6.636 -5.937 -12.592 1.00 96.31 94 LYS A O 1
ATOM 724 N N . LEU A 1 95 ? 8.576 -5.970 -11.445 1.00 97.25 95 LEU A N 1
ATOM 725 C CA . LEU A 1 95 ? 9.488 -5.867 -12.578 1.00 97.25 95 LEU A CA 1
ATOM 726 C C . LEU A 1 95 ? 10.319 -7.14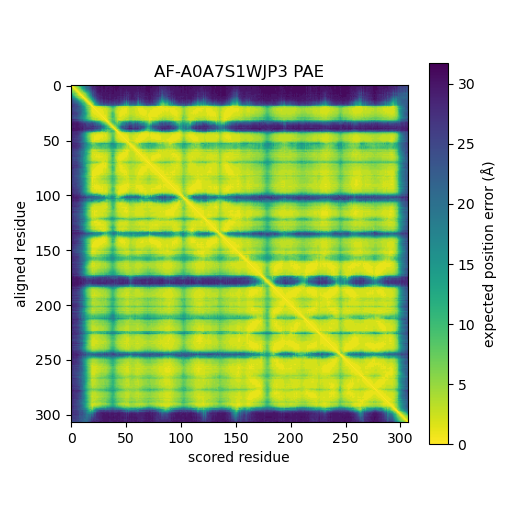6 -12.646 1.00 97.25 95 LEU A C 1
ATOM 728 O O . LEU A 1 95 ? 11.187 -7.370 -11.811 1.00 97.25 95 LEU A O 1
ATOM 732 N N . ASN A 1 96 ? 10.054 -7.991 -13.640 1.00 94.62 96 ASN A N 1
ATOM 733 C CA . ASN A 1 96 ? 10.863 -9.180 -13.895 1.00 94.62 96 ASN A CA 1
ATOM 734 C C . ASN A 1 96 ? 11.801 -8.913 -15.055 1.00 94.62 96 ASN A C 1
ATOM 736 O O . ASN A 1 96 ? 11.329 -8.565 -16.135 1.00 94.62 96 ASN A O 1
ATOM 740 N N . VAL A 1 97 ? 13.090 -9.137 -14.853 1.00 93.31 97 VAL A N 1
ATOM 741 C CA . VAL A 1 97 ? 14.061 -9.209 -15.938 1.00 93.31 97 VAL A CA 1
ATOM 742 C C . VAL A 1 97 ? 14.139 -10.667 -16.375 1.00 93.31 97 VAL A C 1
ATOM 744 O O . VAL A 1 97 ? 14.370 -11.552 -15.548 1.00 93.31 97 VAL A O 1
ATOM 747 N N . LEU A 1 98 ? 13.877 -10.921 -17.651 1.00 91.31 98 LEU A N 1
ATOM 748 C CA . LEU A 1 98 ? 13.905 -12.255 -18.242 1.00 91.31 98 LEU A CA 1
ATOM 749 C C . LEU A 1 98 ? 14.852 -12.270 -19.434 1.00 91.31 98 LEU A C 1
ATOM 751 O O . LEU A 1 98 ? 14.971 -11.258 -20.124 1.00 91.31 98 LEU A O 1
ATOM 755 N N . ASP A 1 99 ? 15.463 -13.422 -19.662 1.00 86.38 99 ASP A N 1
ATOM 756 C CA . ASP A 1 99 ? 16.177 -13.758 -20.884 1.00 86.38 99 ASP A CA 1
ATOM 757 C C . ASP A 1 99 ? 15.200 -14.386 -21.878 1.00 86.38 99 ASP A C 1
ATOM 759 O O . ASP A 1 99 ? 14.383 -15.230 -21.489 1.00 86.38 99 ASP A O 1
ATOM 763 N N . LYS A 1 100 ? 15.210 -13.930 -23.130 1.00 81.81 100 LYS A N 1
ATOM 764 C CA . LYS A 1 100 ? 14.296 -14.466 -24.137 1.00 81.81 100 LYS A CA 1
ATOM 765 C C . LYS A 1 100 ? 14.910 -15.684 -24.812 1.00 81.81 100 LYS A C 1
ATOM 767 O O . LYS A 1 100 ? 15.783 -15.543 -25.662 1.00 81.81 100 LYS A O 1
ATOM 772 N N . ASP A 1 101 ? 14.288 -16.837 -24.603 1.00 76.44 101 ASP A N 1
ATOM 773 C CA . ASP A 1 101 ? 14.686 -18.067 -25.279 1.00 76.44 101 ASP A CA 1
ATOM 774 C C . ASP A 1 101 ? 13.779 -18.365 -26.474 1.00 76.44 101 ASP A C 1
ATOM 776 O O . ASP A 1 101 ? 12.553 -18.251 -26.421 1.00 76.44 101 ASP A O 1
ATOM 780 N N . TYR A 1 102 ? 14.365 -18.811 -27.585 1.00 52.12 102 TYR A N 1
ATOM 781 C CA . TYR A 1 102 ? 13.591 -19.145 -28.788 1.00 52.12 102 TYR A CA 1
ATOM 782 C C . TYR A 1 102 ? 12.917 -20.525 -28.729 1.00 52.12 102 TYR A C 1
ATOM 784 O O . TYR A 1 102 ? 11.950 -20.756 -29.458 1.00 52.12 102 TYR A O 1
ATOM 792 N N . PHE A 1 103 ? 13.406 -21.439 -27.882 1.00 43.41 103 PHE A N 1
ATOM 793 C CA . PHE A 1 103 ? 12.959 -22.842 -27.851 1.00 43.41 103 PHE A CA 1
ATOM 794 C C . PHE A 1 103 ? 12.655 -23.388 -26.443 1.00 43.41 103 PHE A C 1
ATOM 796 O O . PHE A 1 103 ? 12.156 -24.509 -26.323 1.00 43.41 103 PHE A O 1
ATOM 803 N N . THR A 1 104 ? 12.897 -22.605 -25.389 1.00 60.84 104 THR A N 1
ATOM 804 C CA . THR A 1 104 ? 12.588 -22.920 -23.984 1.00 60.84 104 THR A CA 1
ATOM 805 C C . THR A 1 104 ? 11.703 -21.838 -23.367 1.00 60.84 104 THR A C 1
ATOM 807 O O . THR A 1 104 ? 11.341 -20.856 -24.009 1.00 60.84 104 THR A O 1
ATOM 810 N N . LYS A 1 105 ? 11.245 -22.064 -22.133 1.00 69.50 105 LYS A N 1
ATOM 811 C CA . LYS A 1 105 ? 10.530 -21.042 -21.365 1.00 69.50 105 LYS A CA 1
ATOM 812 C C . LYS A 1 105 ? 11.539 -19.975 -20.937 1.00 69.50 105 LYS A C 1
ATOM 814 O O . LYS A 1 105 ? 12.483 -20.351 -20.258 1.00 69.50 105 LYS A O 1
ATOM 819 N N . ASP A 1 106 ? 11.254 -18.708 -21.252 1.00 76.94 106 ASP A N 1
ATOM 820 C CA . ASP A 1 106 ? 12.078 -17.545 -20.887 1.00 76.94 106 ASP A CA 1
ATOM 821 C C . ASP A 1 106 ? 12.628 -17.633 -19.458 1.00 76.94 106 ASP A C 1
ATOM 823 O O . ASP A 1 106 ? 11.889 -17.863 -18.483 1.00 76.94 106 ASP A O 1
ATOM 827 N N . ASP A 1 107 ? 13.931 -17.416 -19.350 1.00 76.19 107 ASP A N 1
ATOM 828 C CA . ASP A 1 107 ? 14.697 -17.676 -18.151 1.00 76.19 107 ASP A CA 1
ATOM 829 C C . ASP A 1 107 ? 14.698 -16.448 -17.224 1.00 76.19 107 ASP A C 1
ATOM 831 O O . ASP A 1 107 ? 15.062 -15.348 -17.639 1.00 76.19 107 ASP A O 1
ATOM 835 N N . PRO A 1 108 ? 14.304 -16.563 -15.941 1.00 86.00 108 PRO A N 1
ATOM 836 C CA . PRO A 1 108 ? 14.340 -15.418 -15.038 1.00 86.00 108 PRO A CA 1
ATOM 837 C C . PRO A 1 108 ? 15.794 -15.025 -14.742 1.00 86.00 108 PRO A C 1
ATOM 839 O O . PRO A 1 108 ? 16.592 -15.864 -14.311 1.00 86.00 108 PRO A O 1
ATOM 842 N N . LEU A 1 109 ? 16.111 -13.744 -14.950 1.00 86.81 109 LEU A N 1
ATOM 843 C CA . LEU A 1 109 ? 17.402 -13.123 -14.626 1.00 86.81 109 LEU A CA 1
ATOM 844 C C . LEU A 1 109 ? 17.345 -12.366 -13.293 1.00 86.81 109 LEU A C 1
ATOM 846 O O . LEU A 1 109 ? 18.340 -12.302 -12.577 1.00 86.81 109 LEU A O 1
ATOM 850 N N . GLY A 1 110 ? 16.171 -11.846 -12.934 1.00 90.00 110 GLY A N 1
ATOM 851 C CA . GLY A 1 110 ? 15.889 -11.343 -11.595 1.00 90.00 110 GLY A CA 1
ATOM 852 C C . GLY A 1 110 ? 14.533 -10.651 -11.482 1.00 90.00 110 GLY A C 1
ATOM 853 O O . GLY A 1 110 ? 13.820 -10.465 -12.473 1.00 90.00 110 GLY A O 1
ATOM 854 N N . GLU A 1 111 ? 14.156 -10.269 -10.269 1.00 93.00 111 GLU A N 1
ATOM 855 C CA . GLU A 1 111 ? 12.911 -9.554 -9.981 1.00 93.00 111 GLU A CA 1
ATOM 856 C C . GLU A 1 111 ? 13.137 -8.420 -8.978 1.00 93.00 111 GLU A C 1
ATOM 858 O O . GLU A 1 111 ? 13.984 -8.500 -8.099 1.00 93.00 111 GLU A O 1
ATOM 863 N N . THR A 1 112 ? 12.356 -7.353 -9.102 1.00 94.75 112 THR A N 1
ATOM 864 C CA . THR A 1 112 ? 12.179 -6.366 -8.037 1.00 94.75 112 THR A CA 1
ATOM 865 C C . THR A 1 112 ? 10.728 -5.897 -8.002 1.00 94.75 112 THR A C 1
ATOM 867 O O . THR A 1 112 ? 9.980 -6.064 -8.975 1.00 94.75 112 THR A O 1
ATOM 870 N N . THR A 1 113 ? 10.305 -5.331 -6.876 1.00 94.75 113 THR A N 1
ATOM 871 C CA . THR A 1 113 ? 8.918 -4.925 -6.640 1.00 94.75 113 THR A CA 1
ATOM 872 C C . THR A 1 113 ? 8.832 -3.566 -5.970 1.00 94.75 113 THR A C 1
ATOM 874 O O . THR A 1 113 ? 9.693 -3.214 -5.169 1.00 94.75 113 THR A O 1
ATOM 877 N N . ILE A 1 114 ? 7.752 -2.840 -6.244 1.00 94.94 114 ILE A N 1
ATOM 878 C CA . ILE A 1 114 ? 7.448 -1.551 -5.622 1.00 94.94 114 ILE A CA 1
ATOM 879 C C . ILE A 1 114 ? 5.993 -1.567 -5.184 1.00 94.94 114 ILE A C 1
ATOM 881 O O . ILE A 1 114 ? 5.109 -1.716 -6.029 1.00 94.94 114 ILE A O 1
ATOM 885 N N . ASP A 1 115 ? 5.750 -1.378 -3.893 1.00 95.38 115 ASP A N 1
ATOM 886 C CA . ASP A 1 115 ? 4.412 -1.078 -3.390 1.00 95.38 115 ASP A CA 1
ATOM 887 C C . ASP A 1 115 ? 4.052 0.348 -3.834 1.00 95.38 115 ASP A C 1
ATOM 889 O O . ASP A 1 115 ? 4.729 1.319 -3.494 1.00 95.38 115 ASP A O 1
ATOM 893 N N . LEU A 1 116 ? 3.009 0.493 -4.652 1.00 96.56 116 LEU A N 1
ATOM 894 C CA . LEU A 1 116 ? 2.621 1.798 -5.178 1.00 96.56 116 LEU A CA 1
ATOM 895 C C . LEU A 1 116 ? 2.139 2.746 -4.068 1.00 96.56 116 LEU A C 1
ATOM 897 O O . LEU A 1 116 ? 2.218 3.964 -4.235 1.00 96.56 116 LEU A O 1
ATOM 901 N N . GLY A 1 117 ? 1.704 2.223 -2.920 1.00 95.62 117 GLY A N 1
ATOM 902 C CA . GLY A 1 117 ? 1.371 2.999 -1.732 1.00 95.62 117 GLY A CA 1
ATOM 903 C C . GLY A 1 117 ? 2.552 3.787 -1.150 1.00 95.62 117 GLY A C 1
ATOM 904 O O . GLY A 1 117 ? 2.329 4.728 -0.382 1.00 95.62 117 GLY A O 1
ATOM 905 N N . THR A 1 118 ? 3.794 3.461 -1.536 1.00 95.88 118 THR A N 1
ATOM 906 C CA . THR A 1 118 ? 5.000 4.205 -1.140 1.00 95.88 118 THR A CA 1
ATOM 907 C C . THR A 1 118 ? 5.344 5.353 -2.078 1.00 95.88 118 THR A C 1
ATOM 909 O O . THR A 1 118 ? 6.356 6.009 -1.857 1.00 95.88 118 THR A O 1
ATOM 912 N N . LEU A 1 119 ? 4.571 5.596 -3.140 1.00 96.25 119 LEU A N 1
ATOM 913 C CA . LEU A 1 119 ? 4.879 6.649 -4.107 1.00 96.25 119 LEU A CA 1
ATOM 914 C C . LEU A 1 119 ? 4.327 8.001 -3.668 1.00 96.25 119 LEU A C 1
ATOM 916 O O . LEU A 1 119 ? 3.207 8.099 -3.150 1.00 96.25 119 LEU A O 1
ATOM 920 N N . SER A 1 120 ? 5.111 9.054 -3.896 1.00 94.44 120 SER A N 1
ATOM 921 C CA . SER A 1 120 ? 4.663 10.422 -3.650 1.00 94.44 120 SER A CA 1
ATOM 922 C C . SER A 1 120 ? 3.727 10.916 -4.754 1.00 94.44 120 SER A C 1
ATOM 924 O O . SER A 1 120 ? 3.757 10.439 -5.897 1.00 94.44 120 SER A O 1
ATOM 926 N N . ASP A 1 121 ? 2.901 11.905 -4.433 1.00 91.12 121 ASP A N 1
ATOM 927 C CA . ASP A 1 121 ? 2.016 12.598 -5.373 1.00 91.12 121 ASP A CA 1
ATOM 928 C C . ASP A 1 121 ? 2.753 13.631 -6.248 1.00 91.12 121 ASP A C 1
ATOM 930 O O . ASP A 1 121 ? 2.240 14.700 -6.586 1.00 91.12 121 ASP A O 1
ATOM 934 N N . SER A 1 122 ? 3.965 13.280 -6.675 1.00 86.69 122 SER A N 1
ATOM 935 C CA . SER A 1 122 ? 4.802 14.118 -7.522 1.00 86.69 122 SER A CA 1
ATOM 936 C C . SER A 1 122 ? 4.356 14.088 -8.987 1.00 86.69 122 SER A C 1
ATOM 938 O O . SER A 1 122 ? 4.089 13.037 -9.579 1.00 86.69 122 SER A O 1
ATOM 940 N N . GLY A 1 123 ? 4.333 15.268 -9.613 1.00 85.19 123 GLY A N 1
ATOM 941 C CA . GLY A 1 123 ? 4.185 15.398 -11.065 1.00 85.19 123 GLY A CA 1
ATOM 942 C C . GLY A 1 123 ? 5.418 14.921 -11.844 1.00 85.19 123 GLY A C 1
ATOM 943 O O . GLY A 1 123 ? 5.313 14.632 -13.036 1.00 85.19 123 GLY A O 1
ATOM 944 N N . GLY A 1 124 ? 6.576 14.840 -11.182 1.00 92.00 124 GLY A N 1
ATOM 945 C CA . GLY A 1 124 ? 7.834 14.376 -11.759 1.00 92.00 124 GLY A CA 1
ATOM 946 C C . GLY A 1 124 ? 8.008 12.859 -11.701 1.00 92.00 124 GLY A C 1
ATOM 947 O O . GLY A 1 124 ? 7.105 12.114 -11.311 1.00 92.00 124 GLY A O 1
ATOM 948 N N . PHE A 1 125 ? 9.193 12.408 -12.111 1.00 96.00 125 PHE A N 1
ATOM 949 C CA . PHE A 1 125 ? 9.632 11.028 -11.932 1.00 96.00 125 PHE A CA 1
ATOM 950 C C . PHE A 1 125 ? 10.381 10.870 -10.605 1.00 96.00 125 PHE A C 1
ATOM 952 O O . PHE A 1 125 ? 11.247 11.674 -10.273 1.00 96.00 125 PHE A O 1
ATOM 959 N N . GLN A 1 126 ? 10.061 9.798 -9.891 1.00 96.62 126 GLN A N 1
ATOM 960 C CA . GLN A 1 126 ? 10.787 9.262 -8.748 1.00 96.62 126 GLN A CA 1
ATOM 961 C C . GLN A 1 126 ? 11.774 8.220 -9.285 1.00 96.62 126 GLN A C 1
ATOM 963 O O . GLN A 1 126 ? 11.362 7.279 -9.972 1.00 96.62 126 GLN A O 1
ATOM 968 N N . ALA A 1 127 ? 13.068 8.430 -9.046 1.00 97.44 127 ALA A N 1
ATOM 969 C CA . ALA A 1 127 ? 14.135 7.592 -9.584 1.00 97.44 127 ALA A CA 1
ATOM 970 C C . ALA A 1 127 ? 14.467 6.428 -8.643 1.00 97.44 127 ALA A C 1
ATOM 972 O O . ALA A 1 127 ? 14.578 6.598 -7.431 1.00 97.44 127 ALA A O 1
ATOM 973 N N . PHE A 1 128 ? 14.654 5.257 -9.239 1.00 97.31 128 PHE A N 1
ATOM 974 C CA . PHE A 1 128 ? 15.078 4.025 -8.595 1.00 97.31 128 PHE A CA 1
ATOM 975 C C . PHE A 1 128 ? 16.315 3.542 -9.349 1.00 97.31 128 PHE A C 1
ATOM 977 O O . PHE A 1 128 ? 16.222 2.747 -10.287 1.00 97.31 128 PHE A O 1
ATOM 984 N N . ASP A 1 129 ? 17.465 4.114 -9.006 1.00 97.06 129 ASP A N 1
ATOM 985 C CA . ASP A 1 129 ? 18.727 3.839 -9.686 1.00 97.06 129 ASP A CA 1
ATOM 986 C C . ASP A 1 129 ? 19.454 2.666 -9.016 1.00 97.06 129 ASP A C 1
ATOM 988 O O . ASP A 1 129 ? 19.541 2.584 -7.792 1.00 97.06 129 ASP A O 1
ATOM 992 N N . ASP A 1 130 ? 19.977 1.762 -9.844 1.00 94.19 130 ASP A N 1
ATOM 993 C CA . ASP A 1 130 ? 20.731 0.573 -9.435 1.00 94.19 130 ASP A CA 1
ATOM 994 C C . ASP A 1 130 ? 20.037 -0.261 -8.334 1.00 94.19 130 ASP A C 1
ATOM 996 O O . ASP A 1 130 ? 20.661 -0.716 -7.373 1.00 94.19 130 ASP A O 1
ATOM 1000 N N . VAL A 1 131 ? 18.731 -0.504 -8.493 1.00 94.94 131 VAL A N 1
ATOM 1001 C CA . VAL A 1 131 ? 17.973 -1.406 -7.617 1.00 94.94 131 VAL A CA 1
ATOM 1002 C C . VAL A 1 131 ? 18.453 -2.831 -7.832 1.00 94.94 131 VAL A C 1
ATOM 1004 O O . VAL A 1 131 ? 18.434 -3.335 -8.955 1.00 94.94 131 VAL A O 1
ATOM 1007 N N . TRP A 1 132 ? 18.867 -3.495 -6.756 1.00 92.31 132 TRP A N 1
ATOM 1008 C CA . TRP A 1 132 ? 19.214 -4.910 -6.810 1.00 92.31 132 TRP A CA 1
ATOM 1009 C C . TRP A 1 132 ? 17.984 -5.727 -7.221 1.00 92.31 132 TRP A C 1
ATOM 1011 O O . TRP A 1 132 ? 16.923 -5.613 -6.607 1.00 92.31 132 TRP A O 1
ATOM 1021 N N . ILE A 1 133 ? 18.129 -6.523 -8.282 1.00 89.12 133 ILE A N 1
ATOM 1022 C CA . ILE A 1 133 ? 17.125 -7.511 -8.670 1.00 89.12 133 ILE A CA 1
ATOM 1023 C C . ILE A 1 133 ? 17.460 -8.854 -8.018 1.00 89.12 133 ILE A C 1
ATOM 1025 O O . ILE A 1 133 ? 18.562 -9.385 -8.180 1.00 89.12 133 ILE A O 1
ATOM 1029 N N . ASP A 1 134 ? 16.501 -9.394 -7.274 1.00 82.19 134 ASP A N 1
ATOM 1030 C CA . ASP A 1 134 ? 16.621 -10.689 -6.619 1.00 82.19 134 ASP A CA 1
ATOM 1031 C C . ASP A 1 134 ? 16.723 -11.781 -7.687 1.00 82.19 134 ASP A C 1
ATOM 1033 O O . ASP A 1 134 ? 15.862 -11.902 -8.560 1.00 82.19 134 ASP A O 1
ATOM 1037 N N . GLY A 1 135 ? 17.795 -12.570 -7.635 1.00 68.44 135 GLY A N 1
ATOM 1038 C CA . GLY A 1 135 ? 18.130 -13.574 -8.642 1.00 68.44 135 GLY A CA 1
ATOM 1039 C C . GLY A 1 135 ? 19.107 -14.630 -8.120 1.00 68.44 135 GLY A C 1
ATOM 1040 O O . GLY A 1 135 ? 19.412 -14.697 -6.929 1.00 68.44 135 GLY A O 1
ATOM 1041 N N . TYR A 1 136 ? 19.600 -15.485 -9.017 1.00 60.72 136 TYR A N 1
ATOM 1042 C CA . TYR A 1 136 ? 20.580 -16.531 -8.697 1.00 60.72 136 TYR A CA 1
ATOM 1043 C C . TYR A 1 136 ? 21.999 -15.956 -8.641 1.00 60.72 136 TYR A C 1
ATOM 1045 O O . TYR A 1 136 ? 22.351 -15.241 -9.562 1.00 60.72 136 TYR A O 1
ATOM 1053 N N . ILE A 1 137 ? 22.800 -16.326 -7.626 1.00 61.34 137 ILE A N 1
ATOM 1054 C CA . ILE A 1 137 ? 24.270 -16.173 -7.394 1.00 61.34 137 ILE A CA 1
ATOM 1055 C C . ILE A 1 137 ? 25.049 -14.904 -7.841 1.00 61.34 137 ILE A C 1
ATOM 1057 O O . ILE A 1 137 ? 26.120 -14.659 -7.284 1.00 61.34 137 ILE A O 1
ATOM 1061 N N . PHE A 1 138 ? 24.560 -14.062 -8.750 1.00 72.75 138 PHE A N 1
ATOM 1062 C CA . PHE A 1 138 ? 25.197 -12.854 -9.269 1.00 72.75 138 PHE A CA 1
ATOM 1063 C C . PHE A 1 138 ? 24.388 -11.612 -8.889 1.00 72.75 138 PHE A C 1
ATOM 1065 O O . PHE A 1 138 ? 23.159 -11.625 -8.862 1.00 72.75 138 PHE A O 1
ATOM 1072 N N . LYS A 1 139 ? 25.090 -10.513 -8.598 1.00 84.44 139 LYS A N 1
ATOM 1073 C CA . LYS A 1 139 ? 24.460 -9.219 -8.324 1.00 84.44 139 LYS A CA 1
ATOM 1074 C C . LYS A 1 139 ? 24.190 -8.490 -9.634 1.00 84.44 139 LYS A C 1
ATOM 1076 O O . LYS A 1 139 ? 25.131 -8.010 -10.265 1.00 84.44 139 LYS A O 1
ATOM 1081 N N . ALA A 1 140 ? 22.916 -8.378 -9.984 1.00 90.25 140 ALA A N 1
ATOM 1082 C CA . ALA A 1 140 ? 22.441 -7.582 -11.102 1.00 90.25 140 ALA A CA 1
ATOM 1083 C C . ALA A 1 140 ? 21.580 -6.416 -10.608 1.00 90.25 140 ALA A C 1
ATOM 1085 O O . ALA A 1 140 ? 20.976 -6.482 -9.535 1.00 90.25 140 ALA A O 1
ATOM 1086 N N . TYR A 1 141 ? 21.526 -5.346 -11.396 1.00 94.75 141 TYR A N 1
ATOM 1087 C CA . TYR A 1 141 ? 20.863 -4.106 -11.000 1.00 94.75 141 TYR A CA 1
ATOM 1088 C C . TYR A 1 141 ? 19.951 -3.595 -12.106 1.00 94.75 141 TYR A C 1
ATOM 1090 O O . TYR A 1 141 ? 20.316 -3.661 -13.277 1.00 94.75 141 TYR A O 1
ATOM 1098 N N . LEU A 1 142 ? 18.793 -3.054 -11.737 1.00 97.00 142 LEU A N 1
ATOM 1099 C CA . LEU A 1 142 ? 17.834 -2.421 -12.634 1.00 97.00 142 LEU A CA 1
ATOM 1100 C C . LEU A 1 142 ? 17.672 -0.948 -12.247 1.00 97.00 142 LEU A C 1
ATOM 1102 O O . LEU A 1 142 ? 17.447 -0.627 -11.085 1.00 97.00 142 LEU A O 1
ATOM 1106 N N . SER A 1 143 ? 17.755 -0.060 -13.232 1.00 98.44 143 SER A N 1
ATOM 1107 C CA . SER A 1 143 ? 17.478 1.368 -13.083 1.00 98.44 143 SER A CA 1
ATOM 1108 C C . SER A 1 143 ? 16.175 1.727 -13.791 1.00 98.44 143 SER A C 1
ATOM 1110 O O . SER A 1 143 ? 15.989 1.427 -14.978 1.00 98.44 143 SER A O 1
ATOM 1112 N N . PHE A 1 144 ? 15.264 2.395 -13.091 1.00 98.56 144 PHE A N 1
ATOM 1113 C CA . PHE A 1 144 ? 13.982 2.823 -13.646 1.00 98.56 144 PHE A CA 1
ATOM 1114 C C . PHE A 1 144 ? 13.428 4.053 -12.909 1.00 98.56 144 PHE A C 1
ATOM 1116 O O . PHE A 1 144 ? 13.940 4.486 -11.883 1.00 98.56 144 PHE A O 1
ATOM 1123 N N . GLU A 1 145 ? 12.383 4.649 -13.468 1.00 98.25 145 GLU A N 1
ATOM 1124 C CA . GLU A 1 145 ? 11.748 5.871 -12.976 1.00 98.25 145 GLU A CA 1
ATOM 1125 C C . GLU A 1 145 ? 10.223 5.693 -12.972 1.00 98.25 145 GLU A C 1
ATOM 1127 O O . GLU A 1 145 ? 9.656 5.121 -13.908 1.00 98.25 145 GLU A O 1
ATOM 1132 N N . VAL A 1 146 ? 9.538 6.195 -11.943 1.00 97.56 146 VAL A N 1
ATOM 1133 C CA . VAL A 1 146 ? 8.076 6.080 -11.798 1.00 97.56 146 VAL A CA 1
ATOM 1134 C C . VAL A 1 146 ? 7.440 7.445 -11.555 1.00 97.56 146 VAL A C 1
ATOM 1136 O O . VAL A 1 146 ? 7.976 8.258 -10.816 1.00 97.56 146 VAL A O 1
ATOM 1139 N N . SER A 1 147 ? 6.289 7.717 -12.164 1.00 95.75 147 SER A N 1
ATOM 1140 C CA . SER A 1 147 ? 5.516 8.940 -11.935 1.00 95.75 147 SER A CA 1
ATOM 1141 C C . SER A 1 147 ? 4.038 8.629 -11.726 1.00 95.75 147 SER A C 1
ATOM 1143 O O . SER A 1 147 ? 3.434 7.874 -12.496 1.00 95.75 147 SER A O 1
ATOM 1145 N N . THR A 1 148 ? 3.447 9.267 -10.716 1.00 95.00 148 THR A N 1
ATOM 1146 C CA . THR A 1 148 ? 2.003 9.257 -10.425 1.00 95.00 148 THR A CA 1
ATOM 1147 C C . THR A 1 148 ? 1.259 10.375 -11.167 1.00 95.00 148 THR A C 1
ATOM 1149 O O . THR A 1 148 ? 0.045 10.544 -11.011 1.00 95.00 148 THR A O 1
ATOM 1152 N N . ALA A 1 149 ? 1.985 11.162 -11.978 1.00 90.88 149 ALA A N 1
ATOM 1153 C CA . ALA A 1 149 ? 1.514 12.376 -12.644 1.00 90.88 149 ALA A CA 1
ATOM 1154 C C . ALA A 1 149 ? 0.869 13.397 -11.680 1.00 90.88 149 ALA A C 1
ATOM 1156 O O . ALA A 1 149 ? 0.039 14.207 -12.098 1.00 90.88 149 ALA A O 1
ATOM 1157 N N . GLY A 1 150 ? 1.218 13.325 -10.391 1.00 89.62 150 GLY A N 1
ATOM 1158 C CA . GLY A 1 150 ? 0.649 14.119 -9.306 1.00 89.62 150 GLY A CA 1
ATOM 1159 C C . GLY A 1 150 ? -0.830 13.872 -9.005 1.00 89.62 150 GLY A C 1
ATOM 1160 O O . GLY A 1 150 ? -1.468 14.683 -8.338 1.00 89.62 150 GLY A O 1
ATOM 1161 N N . GLY A 1 151 ? -1.410 12.788 -9.531 1.00 89.69 151 GLY A N 1
ATOM 1162 C CA . GLY A 1 151 ? -2.836 12.486 -9.364 1.00 89.69 151 GLY A CA 1
ATOM 1163 C C . GLY A 1 151 ? -3.176 11.700 -8.097 1.00 89.69 151 GLY A C 1
ATOM 1164 O O . GLY A 1 151 ? -4.348 11.612 -7.735 1.00 89.69 151 GLY A O 1
ATOM 1165 N N . TRP A 1 152 ? -2.181 11.085 -7.462 1.00 93.94 152 TRP A N 1
ATOM 1166 C CA . TRP A 1 152 ? -2.338 10.201 -6.310 1.00 93.94 152 TRP A CA 1
ATOM 1167 C C . TRP A 1 152 ? -0.979 9.945 -5.657 1.00 93.94 152 TRP A C 1
ATOM 1169 O O . TRP A 1 152 ? 0.053 10.100 -6.307 1.00 93.94 152 TRP A O 1
ATOM 1179 N N . GLY A 1 153 ? -0.989 9.524 -4.397 1.00 94.12 153 GLY A N 1
ATOM 1180 C CA . GLY A 1 153 ? 0.219 9.256 -3.617 1.00 94.12 153 GLY A CA 1
ATOM 1181 C C . GLY A 1 153 ? 0.167 9.945 -2.260 1.00 94.12 153 GLY A C 1
ATOM 1182 O O . GLY A 1 153 ? -0.888 10.430 -1.840 1.00 94.12 153 GLY A O 1
ATOM 1183 N N . HIS A 1 154 ? 1.300 9.958 -1.569 1.00 93.56 154 HIS A N 1
ATOM 1184 C CA . HIS A 1 154 ? 1.481 10.704 -0.324 1.00 93.56 154 HIS A CA 1
ATOM 1185 C C . HIS A 1 154 ? 2.258 12.001 -0.562 1.00 93.56 154 HIS A C 1
ATOM 1187 O O . HIS A 1 154 ? 2.983 12.120 -1.550 1.00 93.56 154 HIS A O 1
ATOM 1193 N N . SER A 1 155 ? 2.104 12.960 0.348 1.00 86.75 155 SER A N 1
ATOM 1194 C CA . SER A 1 155 ? 2.890 14.191 0.325 1.00 86.75 155 SER A CA 1
ATOM 1195 C C . SER A 1 155 ? 4.316 13.909 0.802 1.00 86.75 155 SER A C 1
ATOM 1197 O O . SER A 1 155 ? 4.517 13.135 1.742 1.00 86.75 155 SER A O 1
ATOM 1199 N N . GLU A 1 156 ? 5.303 14.571 0.192 1.00 82.62 156 GLU A N 1
ATOM 1200 C CA . GLU A 1 156 ? 6.675 14.606 0.725 1.00 82.62 156 GLU A CA 1
ATOM 1201 C C . GLU A 1 156 ? 6.734 15.328 2.079 1.00 82.62 156 GLU A C 1
ATOM 1203 O O . GLU A 1 156 ? 7.559 14.997 2.930 1.00 82.62 156 GLU A O 1
ATOM 1208 N N . ASP A 1 157 ? 5.824 16.280 2.305 1.00 83.88 157 ASP A N 1
ATOM 1209 C CA . ASP A 1 157 ? 5.608 16.861 3.623 1.00 83.88 157 ASP A CA 1
ATOM 1210 C C . ASP A 1 157 ? 4.775 15.903 4.480 1.00 83.88 157 ASP A C 1
ATOM 1212 O O . ASP A 1 157 ? 3.544 15.844 4.386 1.00 83.88 157 ASP A O 1
ATOM 1216 N N . THR A 1 158 ? 5.465 15.163 5.346 1.00 79.06 158 THR A N 1
ATOM 1217 C CA . THR A 1 158 ? 4.851 14.179 6.237 1.00 79.06 158 THR A CA 1
ATOM 1218 C C . THR A 1 158 ? 3.856 14.782 7.223 1.00 79.06 158 THR A C 1
ATOM 1220 O O . THR A 1 158 ? 3.009 14.042 7.713 1.00 79.06 158 THR A O 1
ATOM 1223 N N . ALA A 1 159 ? 3.889 16.097 7.488 1.00 80.50 159 ALA A N 1
ATOM 1224 C CA . ALA A 1 159 ? 2.876 16.754 8.321 1.00 80.50 159 ALA A CA 1
ATOM 1225 C C . ALA A 1 159 ? 1.467 16.672 7.703 1.00 80.50 159 ALA A C 1
ATOM 1227 O O . ALA A 1 159 ? 0.467 16.768 8.410 1.00 80.50 159 ALA A O 1
ATOM 1228 N N . SER A 1 160 ? 1.385 16.451 6.388 1.00 83.69 160 SER A N 1
ATOM 1229 C CA . SER A 1 160 ? 0.127 16.230 5.671 1.00 83.69 160 SER A CA 1
ATOM 1230 C C . SER A 1 160 ? -0.320 14.762 5.672 1.00 83.69 160 SER A C 1
ATOM 1232 O O . SER A 1 160 ? -1.433 14.465 5.250 1.00 83.69 160 SER A O 1
ATOM 1234 N N . ASN A 1 161 ? 0.494 13.820 6.158 1.00 92.75 161 ASN A N 1
ATOM 1235 C CA . ASN A 1 161 ? 0.184 12.385 6.134 1.00 92.75 161 ASN A CA 1
ATOM 1236 C C . ASN A 1 161 ? -0.639 11.944 7.357 1.00 92.75 161 ASN A C 1
ATOM 1238 O O . ASN A 1 161 ? -0.375 10.903 7.955 1.00 92.75 161 ASN A O 1
ATOM 1242 N N . LEU A 1 162 ? -1.641 12.743 7.728 1.00 93.69 162 LEU A N 1
ATOM 1243 C CA . LEU A 1 162 ? -2.509 12.484 8.872 1.00 93.69 162 LEU A CA 1
ATOM 1244 C C . LEU A 1 162 ? -3.477 11.333 8.576 1.00 93.69 162 LEU A C 1
ATOM 1246 O O . LEU A 1 162 ? -3.979 11.179 7.457 1.00 93.69 162 LEU A O 1
ATOM 1250 N N . LEU A 1 163 ? -3.778 10.545 9.604 1.00 97.06 163 LEU A N 1
ATOM 1251 C CA . LEU A 1 163 ? -4.823 9.528 9.572 1.00 97.06 163 LEU A CA 1
ATOM 1252 C C . LEU A 1 163 ? -5.728 9.696 10.790 1.00 97.06 163 LEU A C 1
ATOM 1254 O O . LEU A 1 163 ? -5.299 9.522 11.930 1.00 97.06 163 LEU A O 1
ATOM 1258 N N . ARG A 1 164 ? -7.000 9.988 10.540 1.00 97.50 164 ARG A N 1
ATOM 1259 C CA . ARG A 1 164 ? -8.050 10.019 11.555 1.00 97.50 164 ARG A CA 1
ATOM 1260 C C . ARG A 1 164 ? -8.831 8.713 11.516 1.00 97.50 164 ARG A C 1
ATOM 1262 O O . ARG A 1 164 ? -9.252 8.274 10.447 1.00 97.50 164 ARG A O 1
ATOM 1269 N N . VAL A 1 165 ? -9.034 8.109 12.682 1.00 98.44 165 VAL A N 1
ATOM 1270 C CA . VAL A 1 165 ? -9.788 6.866 12.861 1.00 98.44 165 VAL A CA 1
ATOM 1271 C C . VAL A 1 165 ? -10.810 7.071 13.967 1.00 98.44 165 VAL A C 1
ATOM 1273 O O . VAL A 1 165 ? -10.438 7.362 15.098 1.00 98.44 165 VAL A O 1
ATOM 1276 N N . VAL A 1 166 ? -12.088 6.879 13.663 1.00 98.62 166 VAL A N 1
ATOM 1277 C CA . VAL A 1 166 ? -13.166 6.860 14.653 1.00 98.62 166 VAL A CA 1
ATOM 1278 C C . VAL A 1 166 ? -13.637 5.426 14.820 1.00 98.62 166 VAL A C 1
ATOM 1280 O O . VAL A 1 166 ? -14.196 4.838 13.893 1.00 98.62 166 VAL A O 1
ATOM 1283 N N . VAL A 1 167 ? -13.425 4.860 16.003 1.00 98.69 167 VAL A N 1
ATOM 1284 C CA . VAL A 1 167 ? -13.946 3.542 16.364 1.00 98.69 167 VAL A CA 1
ATOM 1285 C C . VAL A 1 167 ? -15.361 3.730 16.894 1.00 98.69 167 VAL A C 1
ATOM 1287 O O . VAL A 1 167 ? -15.548 4.281 17.976 1.00 98.69 167 VAL A O 1
ATOM 1290 N N . LYS A 1 168 ? -16.368 3.307 16.121 1.00 98.56 168 LYS A N 1
ATOM 1291 C CA . LYS A 1 168 ? -17.775 3.569 16.448 1.00 98.56 168 LYS A CA 1
ATOM 1292 C C . LYS A 1 168 ? -18.342 2.498 17.357 1.00 98.56 168 LYS A C 1
ATOM 1294 O O . LYS A 1 168 ? -18.597 2.764 18.523 1.00 98.56 168 LYS A O 1
ATOM 1299 N N . ASN A 1 169 ? -18.528 1.293 16.835 1.00 98.12 169 ASN A N 1
ATOM 1300 C CA . ASN A 1 169 ? -19.139 0.188 17.565 1.00 98.12 169 ASN A CA 1
ATOM 1301 C C . ASN A 1 169 ? -18.705 -1.160 16.982 1.00 98.12 169 ASN A C 1
ATOM 1303 O O . ASN A 1 169 ? -18.101 -1.222 15.907 1.00 98.12 169 ASN A O 1
ATOM 1307 N N . ALA A 1 170 ? -19.017 -2.238 17.691 1.00 97.25 170 ALA A N 1
ATOM 1308 C CA . ALA A 1 170 ? -18.946 -3.592 17.167 1.00 97.25 170 ALA A CA 1
ATOM 1309 C C . ALA A 1 170 ? -20.262 -4.324 17.422 1.00 97.25 170 ALA A C 1
ATOM 1311 O O . ALA A 1 170 ? -21.033 -3.953 18.300 1.00 97.25 170 ALA A O 1
ATOM 1312 N N . THR A 1 171 ? -20.516 -5.374 16.646 1.00 95.62 171 THR A N 1
ATOM 1313 C CA . THR A 1 171 ? -21.712 -6.209 16.794 1.00 95.62 171 THR A CA 1
ATOM 1314 C C . THR A 1 171 ? -21.367 -7.682 16.691 1.00 95.62 171 THR A C 1
ATOM 1316 O O . THR A 1 171 ? -20.462 -8.071 15.945 1.00 95.62 171 THR A O 1
ATOM 1319 N N . GLY A 1 172 ? -22.111 -8.509 17.424 1.00 92.38 172 GLY A N 1
ATOM 1320 C CA . GLY A 1 172 ? -21.959 -9.962 17.395 1.00 92.38 172 GLY A CA 1
ATOM 1321 C C . GLY A 1 172 ? -20.565 -10.446 17.798 1.00 92.38 172 GLY A C 1
ATOM 1322 O O . GLY A 1 172 ? -20.093 -11.437 17.236 1.00 92.38 172 GLY A O 1
ATOM 1323 N N . LEU A 1 173 ? -19.894 -9.743 18.719 1.00 90.31 173 LEU A N 1
ATOM 1324 C CA . LEU A 1 173 ? -18.653 -10.241 19.307 1.00 90.31 173 LEU A CA 1
ATOM 1325 C C . LEU A 1 173 ? -18.908 -11.585 19.993 1.00 90.31 173 LEU A C 1
ATOM 1327 O O . LEU A 1 173 ? -20.003 -11.871 20.479 1.00 90.31 173 LEU A O 1
ATOM 1331 N N . ARG A 1 174 ? -17.886 -12.434 20.002 1.00 81.81 174 ARG A N 1
ATOM 1332 C CA . ARG A 1 174 ? -17.966 -13.726 20.670 1.00 81.81 174 ARG A CA 1
ATOM 1333 C C . ARG A 1 174 ? -17.989 -13.512 22.183 1.00 81.81 174 ARG A C 1
ATOM 1335 O O . ARG A 1 174 ? -16.994 -13.051 22.724 1.00 81.81 174 ARG A O 1
ATOM 1342 N N . ASP A 1 175 ? -19.057 -13.943 22.845 1.00 69.94 175 ASP A N 1
ATOM 1343 C CA . ASP A 1 175 ? -19.075 -14.021 24.307 1.00 69.94 175 ASP A CA 1
ATOM 1344 C C . ASP A 1 175 ? -18.076 -15.092 24.763 1.00 69.94 175 ASP A C 1
ATOM 1346 O O . ASP A 1 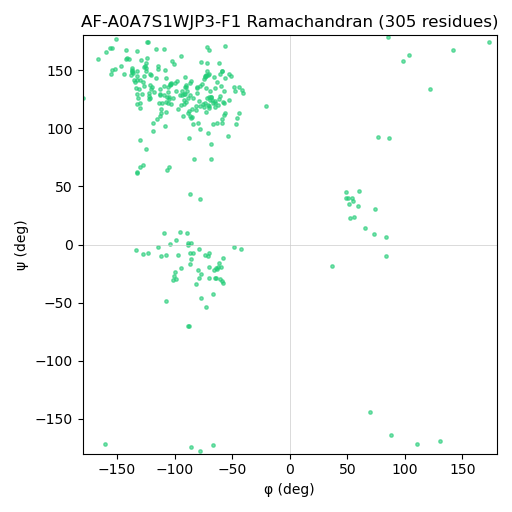175 ? -18.145 -16.260 24.346 1.00 69.94 175 ASP A O 1
ATOM 1350 N N . ARG A 1 176 ? -17.103 -14.684 25.581 1.00 64.75 176 ARG A N 1
ATOM 1351 C CA . ARG A 1 176 ? -16.132 -15.600 26.192 1.00 64.75 176 ARG A CA 1
ATOM 1352 C C . ARG A 1 176 ? -16.359 -15.811 27.685 1.00 64.75 176 ARG A C 1
ATOM 1354 O O . ARG A 1 176 ? -15.823 -16.780 28.228 1.00 64.75 176 ARG A O 1
ATOM 1361 N N . ASP A 1 177 ? -17.243 -15.034 28.297 1.00 57.72 177 ASP A N 1
ATOM 1362 C CA . ASP A 1 177 ? -17.692 -15.290 29.656 1.00 57.72 177 ASP A CA 1
ATOM 1363 C C . ASP A 1 177 ? -18.417 -16.634 29.725 1.00 57.72 177 ASP A C 1
ATOM 1365 O O . ASP A 1 177 ? -19.523 -16.840 29.225 1.00 57.72 177 ASP A O 1
ATOM 1369 N N . GLY A 1 178 ? -17.708 -17.609 30.290 1.00 49.75 178 GLY A N 1
ATOM 1370 C CA . GLY A 1 178 ? -18.181 -18.970 30.451 1.00 49.75 178 GLY A CA 1
ATOM 1371 C C . GLY A 1 178 ? -19.357 -19.079 31.424 1.00 49.75 178 GLY A C 1
ATOM 1372 O O . GLY A 1 178 ? -19.900 -18.105 31.934 1.00 49.75 178 GLY A O 1
ATOM 1373 N N . PHE A 1 179 ? -19.708 -20.330 31.721 1.00 42.06 179 PHE A N 1
ATOM 1374 C CA . PHE A 1 179 ? -20.869 -20.826 32.481 1.00 42.06 179 PHE A CA 1
ATOM 1375 C C . PHE A 1 179 ? -21.176 -20.162 33.854 1.00 42.06 179 PHE A C 1
ATOM 1377 O O . PHE A 1 179 ? -22.169 -20.523 34.480 1.00 42.06 179 PHE A O 1
ATOM 1384 N N . PHE A 1 180 ? -20.366 -19.207 34.330 1.00 48.31 180 PHE A N 1
ATOM 1385 C CA . PHE A 1 180 ? -20.559 -18.456 35.578 1.00 48.31 180 PHE A CA 1
ATOM 1386 C C . PHE A 1 180 ? -21.073 -17.013 35.415 1.00 48.31 180 PHE A C 1
ATOM 1388 O O . PHE A 1 180 ? -21.336 -16.379 36.431 1.00 48.31 180 PHE A O 1
ATOM 1395 N N . GLY A 1 181 ? -21.323 -16.541 34.188 1.00 53.16 181 GLY A N 1
ATOM 1396 C CA . GLY A 1 181 ? -22.139 -15.348 33.937 1.00 53.16 181 GLY A CA 1
ATOM 1397 C C . G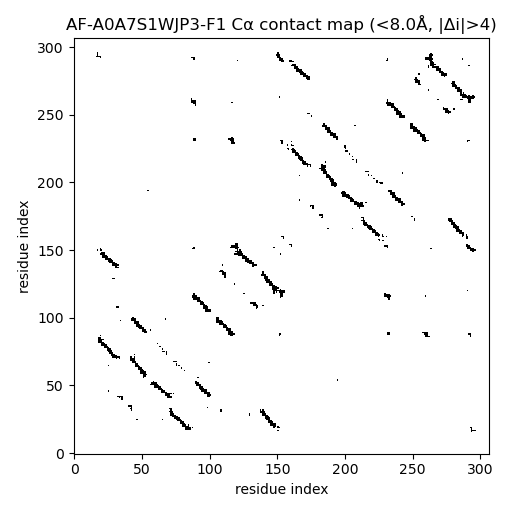LY A 1 181 ? -21.436 -14.018 34.220 1.00 53.16 181 GLY A C 1
ATOM 1398 O O . GLY A 1 181 ? -21.523 -13.484 35.321 1.00 53.16 181 GLY A O 1
ATOM 1399 N N . GLY A 1 182 ? -20.820 -13.471 33.178 1.00 64.06 182 GLY A N 1
ATOM 1400 C CA . GLY A 1 182 ? -20.477 -12.058 33.010 1.00 64.06 182 GLY A CA 1
ATOM 1401 C C . GLY A 1 182 ? -20.903 -11.626 31.605 1.00 64.06 182 GLY A C 1
ATOM 1402 O O . GLY A 1 182 ? -21.277 -12.477 30.789 1.00 64.06 182 GLY A O 1
ATOM 1403 N N . LYS A 1 183 ? -20.936 -10.323 31.336 1.00 71.12 183 LYS A N 1
ATOM 1404 C CA . LYS A 1 183 ? -20.979 -9.813 29.965 1.00 71.12 183 LYS A CA 1
ATOM 1405 C C . LYS A 1 183 ? -19.574 -9.322 29.637 1.00 71.12 183 LYS A C 1
ATOM 1407 O O . LYS A 1 183 ? -19.005 -8.615 30.455 1.00 71.12 183 LYS A O 1
ATOM 1412 N N . SER A 1 184 ? -19.090 -9.599 28.427 1.00 80.75 184 SER A N 1
ATOM 1413 C CA . SER A 1 184 ? -17.765 -9.135 28.010 1.00 80.75 184 SER A CA 1
ATOM 1414 C C . SER A 1 184 ? -17.580 -7.625 28.214 1.00 80.75 184 SER A C 1
ATOM 1416 O O . SER A 1 184 ? -18.515 -6.833 28.004 1.00 80.75 184 SER A O 1
ATOM 1418 N N . ASP A 1 185 ? -16.334 -7.267 28.526 1.00 88.88 185 ASP A N 1
ATOM 1419 C CA . ASP A 1 185 ? -15.773 -5.940 28.762 1.00 88.88 185 ASP A CA 1
ATOM 1420 C C . ASP A 1 185 ? -14.886 -5.486 27.575 1.00 88.88 185 ASP A C 1
ATOM 1422 O O . ASP A 1 185 ? -13.658 -5.343 27.701 1.00 88.88 185 ASP A O 1
ATOM 1426 N N . PRO A 1 186 ? -15.437 -5.300 26.362 1.00 93.31 186 PRO A N 1
ATOM 1427 C CA . PRO A 1 186 ? -14.630 -5.143 25.167 1.00 93.31 186 PRO A CA 1
ATOM 1428 C C . PRO A 1 186 ? -13.935 -3.776 25.071 1.00 93.31 186 PRO A C 1
ATOM 1430 O O . PRO A 1 186 ? -14.492 -2.716 25.379 1.00 93.31 186 PRO A O 1
ATOM 1433 N N . TYR A 1 187 ? -12.725 -3.792 24.515 1.00 96.50 187 TYR A N 1
ATOM 1434 C CA . TYR A 1 187 ? -12.011 -2.611 24.029 1.00 96.50 187 TYR A CA 1
ATOM 1435 C C . TYR A 1 187 ? -11.286 -2.905 22.713 1.00 96.50 187 TYR A C 1
ATOM 1437 O O . TYR A 1 187 ? -10.998 -4.056 22.374 1.00 96.50 187 TYR A O 1
ATOM 1445 N N . VAL A 1 188 ? -10.958 -1.854 21.964 1.00 98.12 188 VAL A N 1
ATOM 1446 C CA . VAL A 1 188 ? -10.260 -1.956 20.679 1.00 98.12 188 VAL A CA 1
ATOM 1447 C C . VAL A 1 188 ? -8.865 -1.368 20.798 1.00 98.12 188 VAL A C 1
ATOM 1449 O O . VAL A 1 188 ? -8.684 -0.231 21.227 1.00 98.12 188 VAL A O 1
ATOM 1452 N N . GLN A 1 189 ? -7.867 -2.133 20.370 1.00 98.38 189 GLN A N 1
ATOM 1453 C CA . GLN A 1 189 ? -6.521 -1.655 20.109 1.00 98.38 189 GLN A CA 1
ATOM 1454 C C . GLN A 1 189 ? -6.377 -1.311 18.622 1.00 98.38 189 GLN A C 1
ATOM 1456 O O . GLN A 1 189 ? -6.510 -2.176 17.755 1.00 98.38 189 GLN A O 1
ATOM 1461 N N . VAL A 1 190 ? -6.066 -0.050 18.341 1.00 98.50 190 VAL A N 1
ATOM 1462 C CA . VAL A 1 190 ? -5.866 0.508 17.003 1.00 98.50 190 VAL A CA 1
ATOM 1463 C C . VAL A 1 190 ? -4.370 0.664 16.744 1.00 98.50 190 VAL A C 1
ATOM 1465 O O . VAL A 1 190 ? -3.667 1.371 17.471 1.00 98.50 190 VAL A O 1
ATOM 1468 N N . THR A 1 191 ? -3.876 0.008 15.702 1.00 98.00 191 THR A N 1
ATOM 1469 C CA . THR A 1 191 ? -2.473 0.064 15.267 1.00 98.00 191 THR A CA 1
ATOM 1470 C C . THR A 1 191 ? -2.397 0.289 13.767 1.00 98.00 191 THR A C 1
ATOM 1472 O O . THR A 1 191 ? -3.256 -0.190 13.030 1.00 98.00 191 THR A O 1
ATOM 1475 N N . VAL A 1 192 ? -1.347 0.962 13.310 1.00 97.94 192 VAL A N 1
ATOM 1476 C CA . VAL A 1 192 ? -0.985 1.011 11.890 1.00 97.94 192 VAL A CA 1
ATOM 1477 C C . VAL A 1 192 ? 0.230 0.115 11.687 1.00 97.94 192 VAL A C 1
ATOM 1479 O O . VAL A 1 192 ? 1.193 0.205 12.452 1.00 97.94 192 VAL A O 1
ATOM 1482 N N . THR A 1 193 ? 0.185 -0.756 10.683 1.00 96.31 193 THR A N 1
ATOM 1483 C CA . THR A 1 193 ? 1.243 -1.728 10.373 1.00 96.31 193 THR A CA 1
ATOM 1484 C C . THR A 1 193 ? 1.718 -1.613 8.930 1.00 96.31 193 THR A C 1
ATOM 1486 O O . THR A 1 193 ? 0.954 -1.208 8.055 1.00 96.31 193 THR A O 1
ATOM 1489 N N . ASP A 1 194 ? 2.956 -2.012 8.660 1.00 93.31 194 ASP A N 1
ATOM 1490 C CA . ASP A 1 194 ? 3.432 -2.235 7.292 1.00 93.31 194 ASP A CA 1
ATOM 1491 C C . ASP A 1 194 ? 2.938 -3.577 6.712 1.00 93.31 194 ASP A C 1
ATOM 1493 O O . ASP A 1 194 ? 2.175 -4.308 7.352 1.00 93.31 194 ASP A O 1
ATOM 1497 N N . SER A 1 195 ? 3.354 -3.899 5.483 1.00 87.38 195 SER A N 1
ATOM 1498 C CA . SER A 1 195 ? 3.009 -5.157 4.802 1.00 87.38 195 SER A CA 1
ATOM 1499 C C . SER A 1 195 ? 3.557 -6.412 5.492 1.00 87.38 195 SER A C 1
ATOM 1501 O O . SER A 1 195 ? 3.015 -7.494 5.292 1.00 87.38 195 SER A O 1
ATOM 1503 N N . SER A 1 196 ? 4.587 -6.291 6.338 1.00 89.25 196 SER A N 1
ATOM 1504 C CA . SER A 1 196 ? 5.126 -7.402 7.136 1.00 89.25 196 SER A CA 1
ATOM 1505 C C . SER A 1 196 ? 4.359 -7.634 8.444 1.00 89.25 196 SER A C 1
ATOM 1507 O O . SER A 1 196 ? 4.618 -8.608 9.152 1.00 89.25 196 SER A O 1
ATOM 1509 N N . GLY A 1 197 ? 3.424 -6.739 8.784 1.00 90.69 197 GLY A N 1
ATOM 1510 C CA . GLY A 1 197 ? 2.720 -6.726 10.064 1.00 90.69 197 GLY A CA 1
ATOM 1511 C C . GLY A 1 197 ? 3.481 -6.012 11.186 1.00 90.69 197 GLY A C 1
ATOM 1512 O O . GLY A 1 197 ? 3.021 -6.025 12.331 1.00 90.69 197 GLY A O 1
ATOM 1513 N N . SER A 1 198 ? 4.613 -5.368 10.885 1.00 93.81 198 SER A N 1
ATOM 1514 C CA . SER A 1 198 ? 5.361 -4.579 11.866 1.00 93.81 198 SER A CA 1
ATOM 1515 C C . SER A 1 198 ? 4.615 -3.283 12.171 1.00 93.81 198 SER A C 1
ATOM 1517 O O . SER A 1 198 ? 4.124 -2.608 11.267 1.00 93.81 198 SER A O 1
ATOM 1519 N N . VAL A 1 199 ? 4.507 -2.928 13.452 1.00 95.81 199 VAL A N 1
ATOM 1520 C CA . VAL A 1 199 ? 3.782 -1.725 13.888 1.00 95.81 199 VAL A CA 1
ATOM 1521 C C . VAL A 1 199 ? 4.593 -0.478 13.542 1.00 95.81 199 VAL A C 1
ATOM 1523 O O . VAL A 1 199 ? 5.719 -0.322 14.007 1.00 95.81 199 VAL A O 1
ATOM 1526 N N . VAL A 1 200 ? 3.992 0.420 12.760 1.00 95.19 200 VAL A N 1
ATOM 1527 C CA . VAL A 1 200 ? 4.573 1.719 12.387 1.00 95.19 200 VAL A CA 1
ATOM 1528 C C . VAL A 1 200 ? 4.009 2.870 13.220 1.00 95.19 200 VAL A C 1
ATOM 1530 O O . VAL A 1 200 ? 4.704 3.860 13.425 1.00 95.19 200 VAL A O 1
ATOM 1533 N N . ALA A 1 201 ? 2.776 2.745 13.733 1.00 95.75 201 ALA A N 1
ATOM 1534 C CA . ALA A 1 201 ? 2.174 3.731 14.631 1.00 95.75 201 ALA A CA 1
ATOM 1535 C C . ALA A 1 201 ? 1.148 3.108 15.598 1.00 95.75 201 ALA A C 1
ATOM 1537 O O . ALA A 1 201 ? 0.469 2.127 15.277 1.00 95.75 201 ALA A O 1
ATOM 1538 N N . GLY A 1 202 ? 1.004 3.714 16.781 1.00 94.00 202 GLY A N 1
ATOM 1539 C CA . GLY A 1 202 ? 0.203 3.179 17.888 1.00 94.00 202 GLY A CA 1
ATOM 1540 C C . GLY A 1 202 ? 1.005 2.237 18.805 1.00 94.00 202 GLY A C 1
ATOM 1541 O O . GLY A 1 202 ? 2.233 2.247 18.760 1.00 94.00 202 GLY A O 1
ATOM 1542 N N . PRO A 1 203 ? 0.344 1.425 19.649 1.00 95.94 203 PRO A N 1
ATOM 1543 C CA . PRO A 1 203 ? -1.103 1.255 19.752 1.00 95.94 203 PRO A CA 1
ATOM 1544 C C . PRO A 1 203 ? -1.805 2.447 20.409 1.00 95.94 203 PRO A C 1
ATOM 1546 O O . PRO A 1 203 ? -1.310 3.024 21.374 1.00 95.94 203 PRO A O 1
ATOM 1549 N N . LYS A 1 204 ? -3.008 2.758 19.929 1.00 97.75 204 LYS A N 1
ATOM 1550 C CA . LYS A 1 204 ? -4.009 3.550 20.657 1.00 97.75 204 LYS A CA 1
ATOM 1551 C C . LYS A 1 204 ? -5.135 2.614 21.089 1.00 97.75 204 LYS A C 1
ATOM 1553 O O . LYS A 1 204 ? -5.347 1.590 20.442 1.00 97.75 204 LYS A O 1
ATOM 1558 N N . LYS A 1 205 ? -5.804 2.895 22.203 1.00 98.19 205 LYS A N 1
ATOM 1559 C CA . LYS A 1 205 ? -6.847 2.017 22.750 1.00 98.19 205 LYS A CA 1
ATOM 1560 C C . LYS A 1 205 ? -8.101 2.815 23.050 1.00 98.19 205 LYS A C 1
ATOM 1562 O O . LYS A 1 205 ? -7.980 3.937 23.534 1.00 98.19 205 LYS A O 1
ATOM 1567 N N . THR A 1 206 ? -9.259 2.222 22.784 1.00 98.25 206 THR A N 1
ATOM 1568 C CA . THR A 1 206 ? -10.532 2.747 23.282 1.00 98.25 206 THR A CA 1
ATOM 1569 C C . THR A 1 206 ? -10.638 2.561 24.787 1.00 98.25 206 THR A C 1
ATOM 1571 O O . THR A 1 206 ? -9.889 1.786 25.399 1.00 98.25 206 THR A O 1
ATOM 1574 N N . THR A 1 207 ? -11.615 3.232 25.379 1.00 96.69 207 THR A N 1
ATOM 1575 C CA . THR A 1 207 ? -12.112 2.876 26.699 1.00 96.69 207 THR A CA 1
ATOM 1576 C C . THR A 1 207 ? -12.637 1.439 26.710 1.00 96.69 207 THR A C 1
ATOM 1578 O O . THR A 1 207 ? -13.087 0.888 25.698 1.00 96.69 207 THR A O 1
ATOM 1581 N N . VAL A 1 208 ? -12.518 0.811 27.876 1.00 94.56 208 VAL A N 1
ATOM 1582 C CA . VAL A 1 208 ? -13.122 -0.490 28.154 1.00 94.56 208 VAL A CA 1
ATOM 1583 C C . VAL A 1 208 ? -14.592 -0.251 28.457 1.00 94.56 208 VAL A C 1
ATOM 1585 O O . VAL A 1 208 ? -14.905 0.520 29.365 1.00 94.56 208 VAL A O 1
ATOM 1588 N N . GLN A 1 209 ? -15.479 -0.903 27.710 1.00 90.06 209 GLN A N 1
ATOM 1589 C CA . GLN A 1 209 ? -16.913 -0.841 27.966 1.00 90.06 209 GLN A CA 1
ATOM 1590 C C . GLN A 1 209 ? -17.316 -1.994 28.874 1.00 90.06 209 GLN A C 1
ATOM 1592 O O . GLN A 1 209 ? -17.266 -3.132 28.437 1.00 90.06 209 GLN A O 1
ATOM 1597 N N . GLN A 1 210 ? -17.695 -1.702 30.117 1.00 86.44 210 GLN A N 1
ATOM 1598 C CA . GLN A 1 210 ? -17.966 -2.735 31.120 1.00 86.44 210 GLN A CA 1
ATOM 1599 C C . GLN A 1 210 ? -19.358 -3.353 30.962 1.00 86.44 210 GLN A C 1
ATOM 1601 O O . GLN A 1 210 ? -20.342 -2.623 30.812 1.00 86.44 210 GLN A O 1
ATOM 1606 N N . ASP A 1 211 ? -19.448 -4.678 31.040 1.00 80.69 211 ASP A N 1
ATOM 1607 C CA . ASP A 1 211 ? -20.684 -5.460 31.046 1.00 80.69 211 ASP A CA 1
ATOM 1608 C C . ASP A 1 211 ? -21.651 -5.120 29.884 1.00 80.69 211 ASP A C 1
ATOM 1610 O O . ASP A 1 211 ? -22.884 -5.135 30.027 1.00 80.69 211 ASP A O 1
ATOM 1614 N N . VAL A 1 212 ? -21.119 -4.796 28.700 1.00 81.56 212 VAL A N 1
ATOM 1615 C CA . VAL A 1 212 ? -21.938 -4.468 27.512 1.00 81.56 212 VAL A CA 1
ATOM 1616 C C . VAL A 1 212 ? -22.181 -5.678 26.610 1.00 81.56 212 VAL A C 1
ATOM 1618 O O . VAL A 1 212 ? -23.158 -5.699 25.856 1.00 81.56 212 VAL A O 1
ATOM 1621 N N . GLY A 1 213 ? -21.353 -6.718 26.729 1.00 81.94 213 GLY A N 1
ATOM 1622 C CA . GLY A 1 213 ? -21.474 -7.956 25.964 1.00 81.94 213 GLY A CA 1
ATOM 1623 C C . GLY A 1 213 ? -21.153 -7.763 24.480 1.00 81.94 213 GLY A C 1
ATOM 1624 O O . GLY A 1 213 ? -20.286 -6.978 24.103 1.00 81.94 213 GLY A O 1
ATOM 1625 N N . ALA A 1 214 ? -21.873 -8.477 23.616 1.00 87.00 214 ALA A N 1
ATOM 1626 C CA . ALA A 1 214 ? -21.507 -8.634 22.209 1.00 87.00 214 ALA A CA 1
ATOM 1627 C C . ALA A 1 214 ? -21.642 -7.389 21.298 1.00 87.00 214 ALA A C 1
ATOM 1629 O O . ALA A 1 214 ? -21.261 -7.472 20.126 1.00 87.00 214 ALA A O 1
ATOM 1630 N N . ASN A 1 215 ? -22.210 -6.269 21.774 1.00 92.81 215 ASN A N 1
ATOM 1631 C CA . ASN A 1 215 ? -22.515 -5.089 20.942 1.00 92.81 215 ASN A CA 1
ATOM 1632 C C . ASN A 1 215 ? -22.062 -3.753 21.579 1.00 92.81 215 ASN A C 1
ATOM 1634 O O . ASN A 1 215 ? -22.907 -2.920 21.913 1.00 92.81 215 ASN A O 1
ATOM 1638 N N . PRO A 1 216 ? -20.754 -3.550 21.806 1.00 94.81 216 PRO A N 1
ATOM 1639 C CA . PRO A 1 216 ? -20.229 -2.320 22.399 1.00 94.81 216 PRO A CA 1
ATOM 1640 C C . PRO A 1 216 ? -20.289 -1.113 21.456 1.00 94.81 216 PRO A C 1
ATOM 1642 O O . PRO A 1 216 ? -20.082 -1.246 20.249 1.00 94.81 216 PRO A O 1
ATOM 1645 N N . GLU A 1 217 ? -20.441 0.083 22.028 1.00 97.19 217 GLU A N 1
ATOM 1646 C CA . GLU A 1 217 ? -20.300 1.370 21.336 1.00 97.19 217 GLU A CA 1
ATOM 1647 C C . GLU A 1 217 ? -19.213 2.209 22.016 1.00 97.19 217 GLU A C 1
ATOM 1649 O O . GLU A 1 217 ? -19.283 2.445 23.215 1.00 97.19 217 GLU A O 1
ATOM 1654 N N . TRP A 1 218 ? -18.215 2.677 21.270 1.00 97.94 218 TRP A N 1
ATOM 1655 C CA . TRP A 1 218 ? -17.140 3.538 21.783 1.00 97.94 218 TRP A CA 1
ATOM 1656 C C . TRP A 1 218 ? -17.297 4.977 21.296 1.00 97.94 218 TRP A C 1
ATOM 1658 O O . TRP A 1 218 ? -17.279 5.905 22.097 1.00 97.94 218 TRP A O 1
ATOM 1668 N N . ASN A 1 219 ? -17.511 5.169 19.991 1.00 98.06 219 ASN A N 1
ATOM 1669 C CA . ASN A 1 219 ? -17.536 6.484 19.339 1.00 98.06 219 ASN A CA 1
ATOM 1670 C C . ASN A 1 219 ? -16.300 7.342 19.676 1.00 98.06 219 ASN A C 1
ATOM 1672 O O . ASN A 1 219 ? -16.399 8.549 19.893 1.00 98.06 219 ASN A O 1
ATOM 1676 N N . GLU A 1 220 ? -15.131 6.702 19.715 1.00 98.69 220 GLU A N 1
ATOM 1677 C CA . GLU A 1 220 ? -13.866 7.322 20.104 1.00 98.69 220 GLU A CA 1
ATOM 1678 C C . GLU A 1 220 ? -12.993 7.628 18.892 1.00 98.69 220 GLU A C 1
ATOM 1680 O O . GLU A 1 220 ? -12.877 6.826 17.964 1.00 98.69 220 GLU A O 1
ATOM 1685 N N . GLU A 1 221 ? -12.355 8.796 18.918 1.00 98.25 221 GLU A N 1
ATOM 1686 C CA . GLU A 1 221 ? -11.505 9.293 17.843 1.00 98.25 221 GLU A CA 1
ATOM 1687 C C . GLU A 1 221 ? -10.018 9.165 18.185 1.00 98.25 221 GLU A C 1
ATOM 1689 O O . GLU A 1 221 ? -9.563 9.521 19.273 1.00 98.25 221 GLU A O 1
ATOM 1694 N N . PHE A 1 222 ? -9.243 8.727 17.196 1.00 98.00 222 PHE A N 1
ATOM 1695 C CA . PHE A 1 222 ? -7.796 8.636 17.242 1.00 98.00 222 PHE A CA 1
ATOM 1696 C C . PHE A 1 222 ? -7.179 9.338 16.035 1.00 98.00 222 PHE A C 1
ATOM 1698 O O . PHE A 1 222 ? -7.521 9.051 14.888 1.00 98.00 222 PHE A O 1
ATOM 1705 N N . LEU A 1 223 ? -6.212 10.213 16.297 1.00 96.88 223 LEU A N 1
ATOM 1706 C CA . LEU A 1 223 ? -5.397 10.864 15.271 1.00 96.88 223 LEU A CA 1
ATOM 1707 C C . LEU A 1 223 ? -4.006 10.237 15.232 1.00 96.88 223 LEU A C 1
ATOM 1709 O O . LEU A 1 223 ? -3.356 10.144 16.268 1.00 96.88 223 LEU A O 1
ATOM 1713 N N . PHE A 1 224 ? -3.543 9.799 14.070 1.00 95.56 224 PHE A N 1
ATOM 1714 C CA . PHE A 1 224 ? -2.163 9.387 13.829 1.00 95.56 224 PHE A CA 1
ATOM 1715 C C . PHE A 1 224 ? -1.505 10.460 12.966 1.00 95.56 224 PHE A C 1
ATOM 1717 O O . PHE A 1 224 ? -1.767 10.555 11.768 1.00 95.56 224 PHE A O 1
ATOM 1724 N N . ASP A 1 225 ? -0.708 11.298 13.614 1.00 87.62 225 ASP A N 1
ATOM 1725 C CA . ASP A 1 225 ? -0.091 12.509 13.074 1.00 87.62 225 ASP A CA 1
ATOM 1726 C C . ASP A 1 225 ? 1.433 12.413 12.927 1.00 87.62 225 ASP A C 1
ATOM 1728 O O . ASP A 1 225 ? 2.050 13.233 12.253 1.00 87.62 225 ASP A O 1
ATOM 1732 N N . GLU A 1 226 ? 2.036 11.365 13.485 1.00 83.12 226 GLU A N 1
ATOM 1733 C CA . GLU A 1 226 ? 3.467 11.092 13.404 1.00 83.12 226 GLU A CA 1
ATOM 1734 C C . GLU A 1 226 ? 3.746 9.687 12.848 1.00 83.12 226 GLU A C 1
ATOM 1736 O O . GLU A 1 226 ? 2.962 8.749 13.004 1.00 83.12 226 GLU A O 1
ATOM 1741 N N . GLY A 1 227 ? 4.900 9.526 12.192 1.00 75.38 227 GLY A N 1
ATOM 1742 C CA . GLY A 1 227 ? 5.419 8.220 11.766 1.00 75.38 227 GLY A CA 1
ATOM 1743 C C . GLY A 1 227 ? 4.875 7.677 10.439 1.00 75.38 227 GLY A C 1
ATOM 1744 O O . GLY A 1 227 ? 5.445 6.728 9.899 1.00 75.38 227 GLY A O 1
ATOM 1745 N N . LEU A 1 228 ? 3.844 8.294 9.851 1.00 91.81 228 LEU A N 1
ATOM 1746 C CA . LEU A 1 228 ? 3.252 7.838 8.590 1.00 91.81 228 LEU A CA 1
ATOM 1747 C C . LEU A 1 228 ? 4.028 8.342 7.359 1.00 91.81 228 LEU A C 1
ATOM 1749 O O . LEU A 1 228 ? 3.590 9.233 6.634 1.00 91.81 228 LEU A O 1
ATOM 1753 N N . LYS A 1 229 ? 5.205 7.758 7.106 1.00 92.62 229 LYS A N 1
ATOM 1754 C CA . LYS A 1 229 ? 6.040 8.116 5.943 1.00 92.62 229 LYS A CA 1
ATOM 1755 C C . LYS A 1 229 ? 5.388 7.734 4.615 1.00 92.62 229 LYS A C 1
ATOM 1757 O O . LYS A 1 229 ? 5.409 8.523 3.682 1.00 92.62 229 LYS A O 1
ATOM 1762 N N . HIS A 1 230 ? 4.796 6.543 4.549 1.00 94.19 230 HIS A N 1
ATOM 1763 C CA . HIS A 1 230 ? 4.187 5.991 3.338 1.00 94.19 230 HIS A CA 1
ATOM 1764 C C . HIS A 1 230 ? 2.766 5.496 3.633 1.00 94.19 230 HIS A C 1
ATOM 1766 O O . HIS A 1 230 ? 2.520 4.292 3.608 1.00 94.19 230 HIS A O 1
ATOM 1772 N N . PRO A 1 231 ? 1.819 6.397 3.958 1.00 95.19 231 PRO A N 1
ATOM 1773 C CA . PRO A 1 231 ? 0.509 6.011 4.480 1.00 95.19 231 PRO A CA 1
ATOM 1774 C C . PRO A 1 231 ? -0.276 5.082 3.546 1.00 95.19 231 PRO A C 1
ATOM 1776 O O . PRO A 1 231 ? -0.974 4.191 4.022 1.00 95.19 231 PRO A O 1
ATOM 1779 N N . GLY A 1 232 ? -0.119 5.230 2.226 1.00 95.25 232 GLY A N 1
ATOM 1780 C CA . GLY A 1 232 ? -0.756 4.351 1.244 1.00 95.25 232 GLY A CA 1
ATOM 1781 C C . GLY A 1 232 ? -0.284 2.895 1.323 1.00 95.25 232 GLY A C 1
ATOM 1782 O O . GLY A 1 232 ? -1.073 2.000 1.047 1.00 95.25 232 GLY A O 1
ATOM 1783 N N . ALA A 1 233 ? 0.954 2.654 1.758 1.00 95.12 233 ALA A N 1
ATOM 1784 C CA . ALA A 1 233 ? 1.555 1.325 1.893 1.00 95.12 233 ALA A CA 1
ATOM 1785 C C . ALA A 1 233 ? 1.314 0.686 3.271 1.00 95.12 233 ALA A C 1
ATOM 1787 O O . ALA A 1 233 ? 1.939 -0.314 3.621 1.00 95.12 233 ALA A O 1
ATOM 1788 N N . TYR A 1 234 ? 0.452 1.254 4.112 1.00 96.31 234 TYR A N 1
ATOM 1789 C CA . TYR A 1 234 ? 0.191 0.717 5.445 1.00 96.31 234 TYR A CA 1
ATOM 1790 C C . TYR A 1 234 ? -1.197 0.091 5.563 1.00 96.31 234 TYR A C 1
ATOM 1792 O O . TYR A 1 234 ? -2.069 0.220 4.701 1.00 96.31 234 TYR A O 1
ATOM 1800 N N . ARG A 1 235 ? -1.391 -0.627 6.665 1.00 96.69 235 ARG A N 1
ATOM 1801 C CA . ARG A 1 235 ? -2.630 -1.299 7.024 1.00 96.69 235 ARG A CA 1
ATOM 1802 C C . ARG A 1 235 ? -3.104 -0.778 8.378 1.00 96.69 235 ARG A C 1
ATOM 1804 O O . ARG A 1 235 ? -2.335 -0.729 9.336 1.00 96.69 235 ARG A O 1
ATOM 1811 N N . LEU A 1 236 ? -4.370 -0.383 8.461 1.00 98.06 236 LEU A N 1
ATOM 1812 C CA . LEU A 1 236 ? -5.042 -0.110 9.725 1.00 98.06 236 LEU A CA 1
ATOM 1813 C C . LEU A 1 236 ? -5.499 -1.442 10.314 1.00 98.06 236 LEU A C 1
ATOM 1815 O O . LEU A 1 236 ? -6.309 -2.144 9.711 1.00 98.06 236 LEU A O 1
ATOM 1819 N N . LYS A 1 237 ? -4.992 -1.777 11.495 1.00 98.25 237 LYS A N 1
ATOM 1820 C CA . LYS A 1 237 ? -5.294 -3.014 12.209 1.00 98.25 237 LYS A CA 1
ATOM 1821 C C . LYS A 1 237 ? -6.055 -2.699 13.492 1.00 98.25 237 LYS A C 1
ATOM 1823 O O . LYS A 1 237 ? -5.573 -1.959 14.352 1.00 98.25 237 LYS A O 1
ATOM 1828 N N . LEU A 1 238 ? -7.247 -3.274 13.597 1.00 98.50 238 LEU A N 1
ATOM 1829 C CA . LEU A 1 238 ? -8.195 -3.119 14.695 1.00 98.50 238 LEU A CA 1
ATOM 1830 C C . LEU A 1 238 ? -8.291 -4.453 15.424 1.00 98.50 238 LEU A C 1
ATOM 1832 O O . LEU A 1 238 ? -8.800 -5.426 14.874 1.00 98.50 238 LEU A O 1
ATOM 1836 N N . THR A 1 239 ? -7.781 -4.504 16.648 1.00 98.12 239 THR A N 1
ATOM 1837 C CA . THR A 1 239 ? -7.741 -5.730 17.451 1.00 98.12 239 THR A CA 1
ATOM 1838 C C . THR A 1 239 ? -8.682 -5.573 18.635 1.00 98.12 239 THR A C 1
ATOM 1840 O O . THR A 1 239 ? -8.467 -4.694 19.466 1.00 98.12 239 THR A O 1
ATOM 1843 N N . VAL A 1 240 ? -9.726 -6.391 18.709 1.00 96.62 240 VAL A N 1
ATOM 1844 C CA . VAL A 1 240 ? -10.722 -6.350 19.784 1.00 96.62 240 VAL A CA 1
ATOM 1845 C C . VAL A 1 240 ? -10.316 -7.337 20.873 1.00 96.62 240 VAL A C 1
ATOM 1847 O O . VAL A 1 240 ? -9.991 -8.495 20.588 1.00 96.62 240 VAL A O 1
ATOM 1850 N N . TYR A 1 241 ? -10.340 -6.873 22.115 1.00 94.38 241 TYR A N 1
ATOM 1851 C CA . TYR A 1 241 ? -10.034 -7.659 23.303 1.00 94.38 241 TYR A CA 1
ATOM 1852 C C . TYR A 1 241 ? -11.169 -7.561 24.312 1.00 94.38 241 TYR A C 1
ATOM 1854 O O . TYR A 1 241 ? -11.852 -6.543 24.353 1.00 94.38 241 TYR A O 1
ATOM 1862 N N . ASP A 1 242 ? -11.315 -8.597 25.127 1.00 90.31 242 ASP A N 1
ATOM 1863 C CA . ASP A 1 242 ? -12.103 -8.610 26.352 1.00 90.31 242 ASP A CA 1
ATOM 1864 C C . ASP A 1 242 ? -11.187 -8.264 27.526 1.00 90.31 242 ASP A C 1
ATOM 1866 O O . ASP A 1 242 ? -10.096 -8.839 27.648 1.00 90.31 242 ASP A O 1
ATOM 1870 N N . LYS A 1 243 ? -11.564 -7.290 28.354 1.00 86.00 243 LYS A N 1
ATOM 1871 C CA . LYS A 1 243 ? -10.735 -6.886 29.486 1.00 86.00 243 LYS A CA 1
ATOM 1872 C C . LYS A 1 243 ? -10.948 -7.841 30.656 1.00 86.00 243 LYS A C 1
ATOM 1874 O O . LYS A 1 243 ? -11.977 -7.803 31.307 1.00 86.00 243 LYS A O 1
ATOM 1879 N N . ASP A 1 244 ? -9.899 -8.564 31.033 1.00 80.31 244 ASP A N 1
ATOM 1880 C CA . ASP A 1 244 ? -9.930 -9.388 32.237 1.00 80.31 244 ASP A CA 1
ATOM 1881 C C . ASP A 1 244 ? -9.278 -8.676 33.426 1.00 80.31 244 ASP A C 1
ATOM 1883 O O . ASP A 1 244 ? -8.229 -8.031 33.313 1.00 80.31 244 ASP A O 1
ATOM 1887 N N . THR A 1 245 ? -9.869 -8.836 34.612 1.00 60.12 245 THR A N 1
ATOM 1888 C CA . THR A 1 245 ? -9.338 -8.240 35.852 1.00 60.12 245 THR A CA 1
ATOM 1889 C C . THR A 1 245 ? -8.158 -9.035 36.438 1.00 60.12 245 THR A C 1
ATOM 1891 O O . THR A 1 245 ? -7.294 -8.456 37.095 1.00 60.12 245 THR A O 1
ATOM 1894 N N . ALA A 1 246 ? -8.093 -10.354 36.206 1.00 58.06 246 ALA A N 1
ATOM 1895 C CA . ALA A 1 246 ? -7.114 -11.252 36.845 1.00 58.06 246 ALA A CA 1
ATOM 1896 C C . ALA A 1 246 ? -6.297 -12.124 35.869 1.00 58.06 246 ALA A C 1
ATOM 1898 O O . ALA A 1 246 ? -5.344 -12.786 36.288 1.00 58.06 246 ALA A O 1
ATOM 1899 N N . THR A 1 247 ? -6.646 -12.129 34.583 1.00 71.44 247 THR A N 1
ATOM 1900 C CA . THR A 1 247 ? -5.983 -12.901 33.522 1.00 71.44 247 THR A CA 1
ATOM 1901 C C . THR A 1 247 ? -5.509 -11.987 32.399 1.00 71.44 247 THR A C 1
ATOM 1903 O O . THR A 1 247 ? -5.705 -10.775 32.423 1.00 71.44 247 THR A O 1
ATOM 1906 N N . ARG A 1 248 ? -4.786 -12.560 31.434 1.00 78.69 248 ARG A N 1
ATOM 1907 C CA . ARG A 1 248 ? -4.449 -11.846 30.205 1.00 78.69 248 ARG A CA 1
ATOM 1908 C C . ARG A 1 248 ? -5.732 -11.638 29.404 1.00 78.69 248 ARG A C 1
ATOM 1910 O O . ARG A 1 248 ? -6.355 -12.635 29.073 1.00 78.69 248 ARG A O 1
ATOM 1917 N N . ASP A 1 249 ? -5.989 -10.386 29.031 1.00 85.69 249 ASP A N 1
ATOM 1918 C CA . ASP A 1 249 ? -7.096 -9.974 28.165 1.00 85.69 249 ASP A CA 1
ATOM 1919 C C . ASP A 1 249 ? -7.304 -10.924 26.977 1.00 85.69 249 ASP A C 1
ATOM 1921 O O . ASP A 1 249 ? -6.361 -11.285 26.251 1.00 85.69 249 ASP A O 1
ATOM 1925 N N . ASP A 1 250 ? -8.560 -11.293 26.763 1.00 86.88 250 ASP A N 1
ATOM 1926 C CA . ASP A 1 250 ? -8.933 -12.315 25.810 1.00 86.88 250 ASP A CA 1
ATOM 1927 C C . ASP A 1 250 ? -9.117 -11.738 24.407 1.00 86.88 250 ASP A C 1
ATOM 1929 O O . ASP A 1 250 ? -9.827 -10.768 24.179 1.00 86.88 250 ASP A O 1
ATOM 1933 N N . PHE A 1 251 ? -8.467 -12.347 23.417 1.00 92.06 251 PHE A N 1
ATOM 1934 C CA . PHE A 1 251 ? -8.570 -11.898 22.030 1.00 92.06 251 PHE A CA 1
ATOM 1935 C C . PHE A 1 251 ? -9.944 -12.245 21.429 1.00 92.06 251 PHE A C 1
ATOM 1937 O O . PHE A 1 251 ? -10.251 -13.425 21.219 1.00 92.06 251 PHE A O 1
ATOM 1944 N N . LEU A 1 252 ? -10.736 -11.217 21.106 1.00 92.19 252 LEU A N 1
ATOM 1945 C CA . LEU A 1 252 ? -12.099 -11.334 20.570 1.00 92.19 252 LEU A CA 1
ATOM 1946 C C . LEU A 1 252 ? -12.179 -11.225 19.047 1.00 92.19 252 LEU A C 1
ATOM 1948 O O . LEU A 1 252 ? -13.231 -11.500 18.479 1.00 92.19 252 LEU A O 1
ATOM 1952 N N . GLY A 1 253 ? -11.088 -10.862 18.374 1.00 95.12 253 GLY A N 1
ATOM 1953 C CA . GLY A 1 253 ? -11.018 -10.816 16.919 1.00 95.12 253 GLY A CA 1
ATOM 1954 C C . GLY A 1 253 ? -10.219 -9.634 16.397 1.00 95.12 253 GLY A C 1
ATOM 1955 O O . GLY A 1 253 ? -9.881 -8.703 17.121 1.00 95.12 253 GLY A O 1
ATOM 1956 N N . GLU A 1 254 ? -9.904 -9.683 15.112 1.00 97.62 254 GLU A N 1
ATOM 1957 C CA . GLU A 1 254 ? -9.132 -8.649 14.431 1.00 97.62 254 GLU A CA 1
ATOM 1958 C C . GLU A 1 254 ? -9.726 -8.347 13.061 1.00 97.62 254 GLU A C 1
ATOM 1960 O O . GLU A 1 254 ? -10.218 -9.259 12.394 1.00 97.62 254 GLU A O 1
ATOM 1965 N N . ALA A 1 255 ? -9.641 -7.085 12.647 1.00 97.88 255 ALA A N 1
ATOM 1966 C CA . ALA A 1 255 ? -9.884 -6.637 11.284 1.00 97.88 255 ALA A CA 1
ATOM 1967 C C . ALA A 1 255 ? -8.690 -5.818 10.777 1.00 97.88 255 ALA A C 1
ATOM 1969 O O . ALA A 1 255 ? -8.065 -5.068 11.531 1.00 97.88 255 ALA A O 1
ATOM 1970 N N . VAL A 1 256 ? -8.398 -5.948 9.483 1.00 97.00 256 VAL A N 1
ATOM 1971 C CA . VAL A 1 256 ? -7.310 -5.240 8.800 1.00 97.00 256 VAL A CA 1
ATOM 1972 C C . VAL A 1 256 ? -7.872 -4.524 7.575 1.00 97.00 256 VAL A C 1
ATOM 1974 O O . VAL A 1 256 ? -8.672 -5.091 6.834 1.00 97.00 256 VAL A O 1
ATOM 1977 N N . PHE A 1 257 ? -7.459 -3.277 7.367 1.00 96.75 257 PHE A N 1
ATOM 1978 C CA . PHE A 1 257 ? -7.884 -2.441 6.249 1.00 96.75 257 PHE A CA 1
ATOM 1979 C C . PHE A 1 257 ? -6.678 -1.792 5.561 1.00 96.75 257 PHE A C 1
ATOM 1981 O O . PHE A 1 257 ? -5.875 -1.120 6.209 1.00 96.75 257 PHE A O 1
ATOM 1988 N N . HIS A 1 258 ? -6.550 -1.973 4.245 1.00 96.19 258 HIS A N 1
ATOM 1989 C CA . HIS A 1 258 ? -5.440 -1.425 3.466 1.00 96.19 258 HIS A CA 1
ATOM 1990 C C . HIS A 1 258 ? -5.647 0.071 3.180 1.00 96.19 258 HIS A C 1
ATOM 1992 O O . HIS A 1 258 ? -6.596 0.470 2.495 1.00 96.19 258 HIS A O 1
ATOM 1998 N N . LEU A 1 259 ? -4.729 0.911 3.665 1.00 96.94 259 LEU A N 1
ATOM 1999 C CA . LEU A 1 259 ? -4.850 2.370 3.607 1.00 96.94 259 LEU A CA 1
ATOM 2000 C C . LEU A 1 259 ? -4.708 2.933 2.184 1.00 96.94 259 LEU A C 1
ATOM 2002 O O . LEU A 1 259 ? -5.370 3.910 1.847 1.00 96.94 259 LEU A O 1
ATOM 2006 N N . GLY A 1 260 ? -3.958 2.269 1.301 1.00 95.00 260 GLY A N 1
ATOM 2007 C CA . GLY A 1 260 ? -3.852 2.606 -0.128 1.00 95.00 260 GLY A CA 1
ATOM 2008 C C . GLY A 1 260 ? -5.164 2.622 -0.931 1.00 95.00 260 GLY A C 1
ATOM 2009 O O . GLY A 1 260 ? -5.184 3.152 -2.042 1.00 95.00 260 GLY A O 1
ATOM 2010 N N . THR A 1 261 ? -6.262 2.109 -0.361 1.00 94.88 261 THR A N 1
ATOM 2011 C CA . THR A 1 261 ? -7.623 2.153 -0.938 1.00 94.88 261 THR A CA 1
ATOM 2012 C C . THR A 1 261 ? -8.384 3.447 -0.610 1.00 94.88 261 THR A C 1
ATOM 2014 O O . THR A 1 261 ? -9.571 3.592 -0.929 1.00 94.88 261 THR A O 1
ATOM 2017 N N . LEU A 1 262 ? -7.760 4.384 0.114 1.00 95.44 262 LEU A N 1
ATOM 2018 C CA . LEU A 1 262 ? -8.378 5.666 0.433 1.00 95.44 262 LEU A CA 1
ATOM 2019 C C . LEU A 1 262 ? -8.259 6.645 -0.739 1.00 95.44 262 LEU A C 1
ATOM 2021 O O . LEU A 1 262 ? -7.173 6.914 -1.264 1.00 95.44 262 LEU A O 1
ATOM 2025 N N . LYS A 1 263 ? -9.395 7.252 -1.088 1.00 94.12 263 LYS A N 1
ATOM 2026 C CA . LYS A 1 263 ? -9.439 8.475 -1.895 1.00 94.12 263 LYS A CA 1
ATOM 2027 C C . LYS A 1 263 ? -8.823 9.611 -1.097 1.00 94.12 263 LYS A C 1
ATOM 2029 O O . LYS A 1 263 ? -9.039 9.682 0.108 1.00 94.12 263 LYS A O 1
ATOM 2034 N N . ASN A 1 264 ? -8.117 10.517 -1.758 1.00 92.75 264 ASN A N 1
ATOM 2035 C CA . ASN A 1 264 ? -7.732 11.782 -1.149 1.00 92.75 264 ASN A CA 1
ATOM 2036 C C . ASN A 1 264 ? -9.004 12.607 -0.900 1.00 92.75 264 ASN A C 1
ATOM 2038 O O . ASN A 1 264 ? -9.622 13.101 -1.846 1.00 92.75 264 ASN A O 1
ATOM 2042 N N . SER A 1 265 ? -9.436 12.661 0.360 1.00 90.81 265 SER A N 1
ATOM 2043 C CA . SER A 1 265 ? -10.689 13.291 0.767 1.00 90.81 265 SER A CA 1
ATOM 2044 C C . SER A 1 265 ? -10.636 13.726 2.226 1.00 90.81 265 SER A C 1
ATOM 2046 O O . SER A 1 265 ? -10.032 13.066 3.066 1.00 90.81 265 SER A O 1
ATOM 2048 N N . VAL A 1 266 ? -11.312 14.825 2.544 1.00 90.44 266 VAL A N 1
ATOM 2049 C CA . VAL A 1 266 ? -11.549 15.216 3.941 1.00 90.44 266 VAL A CA 1
ATOM 2050 C C . VAL A 1 266 ? -12.666 14.388 4.579 1.00 90.44 266 VAL A C 1
ATOM 2052 O O . VAL A 1 266 ? -12.668 14.206 5.794 1.00 90.44 266 VAL A O 1
ATOM 2055 N N . ASP A 1 267 ? -13.578 13.863 3.758 1.00 93.06 267 ASP A N 1
ATOM 2056 C CA . ASP A 1 267 ? -14.730 13.088 4.209 1.00 93.06 267 ASP A CA 1
ATOM 2057 C C . ASP A 1 267 ? -14.323 11.717 4.755 1.00 93.06 267 ASP A C 1
ATOM 2059 O O . ASP A 1 267 ? -13.411 11.060 4.243 1.00 93.06 267 ASP A O 1
ATOM 2063 N N . ASP A 1 268 ? -15.068 11.258 5.755 1.00 94.19 268 ASP A N 1
ATOM 2064 C CA . ASP A 1 268 ? -14.891 9.942 6.353 1.00 94.19 268 ASP A CA 1
ATOM 2065 C C . ASP A 1 268 ? -15.312 8.818 5.383 1.00 94.19 268 ASP A C 1
ATOM 2067 O O . ASP A 1 268 ? -16.407 8.821 4.811 1.00 94.19 268 ASP A O 1
ATOM 2071 N N . LYS A 1 269 ? -14.454 7.801 5.234 1.00 96.88 269 LYS A N 1
ATOM 2072 C CA . LYS A 1 269 ? -14.812 6.500 4.656 1.00 96.88 269 LYS A CA 1
ATOM 2073 C C . LYS A 1 269 ? -15.353 5.616 5.773 1.00 96.88 269 LYS A C 1
ATOM 2075 O O . LYS A 1 269 ? -14.604 5.181 6.646 1.00 96.88 269 LYS A O 1
ATOM 2080 N N . GLU A 1 270 ? -16.650 5.345 5.720 1.00 98.06 270 GLU A N 1
ATOM 2081 C CA . GLU A 1 270 ? -17.308 4.378 6.597 1.00 98.06 270 GLU A CA 1
ATOM 2082 C C . GLU A 1 270 ? -16.884 2.955 6.223 1.00 98.06 270 GLU A C 1
ATOM 2084 O O . GLU A 1 270 ? -16.983 2.546 5.063 1.00 98.06 270 GLU A O 1
ATOM 2089 N N . LEU A 1 271 ? -16.404 2.203 7.208 1.00 98.00 271 LEU A N 1
ATOM 2090 C CA . LEU A 1 271 ? -15.945 0.831 7.065 1.00 98.00 271 LEU A CA 1
ATOM 2091 C C . LEU A 1 271 ? -16.742 -0.078 7.988 1.00 98.00 271 LEU A C 1
ATOM 2093 O O . LEU A 1 271 ? -16.960 0.219 9.161 1.00 98.00 271 LEU A O 1
ATOM 2097 N N . ASP A 1 272 ? -17.116 -1.223 7.440 1.00 98.12 272 ASP A N 1
ATOM 2098 C CA . ASP A 1 272 ? -17.891 -2.241 8.125 1.00 98.12 272 ASP A CA 1
ATOM 2099 C C . ASP A 1 272 ? -17.195 -3.595 7.939 1.00 98.12 272 ASP A C 1
ATOM 2101 O O . ASP A 1 272 ? -17.382 -4.296 6.937 1.00 98.12 272 ASP A O 1
ATOM 2105 N N . LEU A 1 273 ? -16.303 -3.908 8.880 1.00 97.94 273 LEU A N 1
ATOM 2106 C CA . LEU A 1 273 ? -15.275 -4.934 8.737 1.00 97.94 273 LEU A CA 1
ATOM 2107 C C . LEU A 1 273 ? -15.623 -6.185 9.544 1.00 97.94 273 LEU A C 1
ATOM 2109 O O . LEU A 1 273 ? -16.001 -6.106 10.711 1.00 97.94 273 LEU A O 1
ATOM 2113 N N . SER A 1 274 ? -15.450 -7.358 8.940 1.00 97.62 274 SER A N 1
ATOM 2114 C CA . SER A 1 274 ? -15.587 -8.639 9.638 1.00 97.62 274 SER A CA 1
ATOM 2115 C C . SER A 1 274 ? -14.370 -8.929 10.514 1.00 97.62 274 SER A C 1
ATOM 2117 O O . SER A 1 274 ? -13.232 -8.740 10.086 1.00 97.62 274 SER A O 1
ATOM 2119 N N . LEU A 1 275 ? -14.611 -9.439 11.721 1.00 97.06 275 LEU A N 1
ATOM 2120 C CA . LEU A 1 275 ? -13.557 -9.847 12.647 1.00 97.06 275 LEU A CA 1
ATOM 2121 C C . LEU A 1 275 ? -13.195 -11.328 12.463 1.00 97.06 275 LEU A C 1
ATOM 2123 O O . LEU A 1 275 ? -14.063 -12.180 12.267 1.00 97.06 275 LEU A O 1
ATOM 2127 N N . THR A 1 276 ? -11.913 -11.667 12.617 1.00 96.31 276 THR A N 1
ATOM 2128 C CA . THR A 1 276 ? -11.384 -13.043 12.459 1.00 96.31 276 THR A CA 1
ATOM 2129 C C . THR A 1 276 ? -11.989 -14.101 13.392 1.00 96.31 276 THR A C 1
ATOM 2131 O O . THR A 1 276 ? -11.870 -15.296 13.122 1.00 96.31 276 THR A O 1
ATOM 2134 N N . LYS A 1 277 ? -12.624 -13.700 14.498 1.00 92.12 277 LYS A N 1
ATOM 2135 C CA . LYS A 1 277 ? -13.268 -14.603 15.472 1.00 92.12 277 LYS A CA 1
ATOM 2136 C C . LYS A 1 277 ? -14.800 -14.532 15.452 1.00 92.12 277 LYS A C 1
ATOM 2138 O O . LYS A 1 277 ? -15.436 -15.159 16.300 1.00 92.12 277 LYS A O 1
ATOM 2143 N N . GLY A 1 278 ? -15.374 -13.851 14.460 1.00 90.44 278 GLY A N 1
ATOM 2144 C CA . GLY A 1 278 ? -16.807 -13.582 14.365 1.00 90.44 278 GLY A CA 1
ATOM 2145 C C . GLY A 1 278 ? -17.167 -12.186 14.869 1.00 90.44 278 GLY A C 1
ATOM 2146 O O . GLY A 1 278 ? -16.411 -11.567 15.613 1.00 90.44 278 GLY A O 1
ATOM 2147 N N . GLY A 1 279 ? -18.318 -11.690 14.419 1.00 94.19 279 GLY A N 1
ATOM 2148 C CA . GLY A 1 279 ? -18.742 -10.313 14.647 1.00 94.19 279 GLY A CA 1
ATOM 2149 C C . GLY A 1 279 ? -18.192 -9.332 13.614 1.00 94.19 279 GLY A C 1
ATOM 2150 O O . GLY A 1 279 ? -17.478 -9.697 12.670 1.00 94.19 279 GLY A O 1
ATOM 2151 N N . ARG A 1 280 ? -18.579 -8.068 13.773 1.00 97.50 280 ARG A N 1
ATOM 2152 C CA . ARG A 1 280 ? -18.210 -6.965 12.880 1.00 97.50 280 ARG A CA 1
ATOM 2153 C C . ARG A 1 280 ? -17.830 -5.740 13.690 1.00 97.50 280 ARG A C 1
ATOM 2155 O O . ARG A 1 280 ? -18.383 -5.533 14.766 1.00 97.50 280 ARG A O 1
ATOM 2162 N N . ILE A 1 281 ? -16.923 -4.932 13.159 1.00 98.25 281 ILE A N 1
ATOM 2163 C CA . ILE A 1 281 ? -16.537 -3.640 13.720 1.00 98.25 281 ILE A CA 1
ATOM 2164 C C . ILE A 1 281 ? -16.804 -2.534 12.700 1.00 98.25 281 ILE A C 1
ATOM 2166 O O . ILE A 1 281 ? -16.454 -2.654 11.524 1.00 98.25 281 ILE A O 1
ATOM 2170 N N . PHE A 1 282 ? -17.420 -1.456 13.173 1.00 98.56 282 PHE A N 1
ATOM 2171 C CA . PHE A 1 282 ? -17.763 -0.281 12.390 1.00 98.56 282 PHE A CA 1
ATOM 2172 C C . PHE A 1 282 ? -16.814 0.854 12.758 1.00 98.56 282 PHE A C 1
ATOM 2174 O O . PHE A 1 282 ? -16.726 1.258 13.923 1.00 98.56 282 PHE A O 1
ATOM 2181 N N . VAL A 1 283 ? -16.098 1.374 11.765 1.00 98.56 283 VAL A N 1
ATOM 2182 C CA . VAL A 1 283 ? -15.146 2.473 11.947 1.00 98.56 283 VAL A CA 1
ATOM 2183 C C . VAL A 1 283 ? -15.283 3.490 10.821 1.00 98.56 283 VAL A C 1
ATOM 2185 O O . VAL A 1 283 ? -15.637 3.134 9.703 1.00 98.56 283 VAL A O 1
ATOM 2188 N N . ALA A 1 284 ? -14.966 4.748 11.099 1.00 98.44 284 ALA A N 1
ATOM 2189 C CA . ALA A 1 284 ? -14.794 5.773 10.075 1.00 98.44 284 ALA A CA 1
ATOM 2190 C C . ALA A 1 284 ? -13.313 6.144 9.967 1.00 98.44 284 ALA A C 1
ATOM 2192 O O . ALA A 1 284 ? -12.630 6.279 10.982 1.00 98.44 284 ALA A O 1
ATOM 2193 N N . VAL A 1 285 ? -12.808 6.284 8.742 1.00 97.94 285 VAL A N 1
ATOM 2194 C CA . VAL A 1 285 ? -11.397 6.595 8.480 1.00 97.94 285 VAL A CA 1
ATOM 2195 C C . VAL A 1 285 ? -11.289 7.756 7.499 1.00 97.94 285 VAL A C 1
ATOM 2197 O O . VAL A 1 285 ? -11.931 7.733 6.453 1.00 97.94 285 VAL A O 1
ATOM 2200 N N . SER A 1 286 ? -10.435 8.733 7.795 1.00 96.00 286 SER A N 1
ATOM 2201 C CA . SER A 1 286 ? -10.141 9.858 6.902 1.00 96.00 286 SER A CA 1
ATOM 2202 C C . SER A 1 286 ? -8.641 10.129 6.837 1.00 96.00 286 SER A C 1
ATOM 2204 O O . SER A 1 286 ? -7.926 10.033 7.836 1.00 96.00 286 SER A O 1
ATOM 2206 N N . ASN A 1 287 ? -8.162 10.475 5.642 1.00 94.56 287 ASN A N 1
ATOM 2207 C CA . ASN A 1 287 ? -6.799 10.959 5.411 1.00 94.56 287 ASN A CA 1
ATOM 2208 C C . ASN A 1 287 ? -6.713 12.490 5.403 1.00 94.56 287 ASN A C 1
ATOM 2210 O O . ASN A 1 287 ? -5.689 13.048 5.008 1.00 94.56 287 ASN A O 1
ATOM 2214 N N . MET A 1 288 ? -7.793 13.167 5.813 1.00 92.25 288 MET A N 1
ATOM 2215 C CA . MET A 1 288 ? -7.872 14.622 5.948 1.00 92.25 288 MET A CA 1
ATOM 2216 C C . MET A 1 288 ? -7.525 15.379 4.651 1.00 92.25 288 MET A C 1
ATOM 2218 O O . MET A 1 288 ? -7.116 16.536 4.698 1.00 92.25 288 MET A O 1
ATOM 2222 N N . GLY A 1 289 ? -7.664 14.734 3.486 1.00 90.00 289 GLY A N 1
ATOM 2223 C CA . GLY A 1 289 ? -7.282 15.289 2.183 1.00 90.00 289 GLY A CA 1
ATOM 2224 C C . GLY A 1 289 ? -5.769 15.365 1.924 1.00 90.00 289 GLY A C 1
ATOM 2225 O O . GLY A 1 289 ? -5.335 15.974 0.944 1.00 90.00 289 GLY A O 1
ATOM 2226 N N . GLY A 1 290 ? -4.942 14.768 2.783 1.00 90.56 290 GLY A N 1
ATOM 2227 C CA . GLY A 1 290 ? -3.486 14.879 2.693 1.00 90.56 290 GLY A CA 1
ATOM 2228 C C . GLY A 1 290 ? -2.836 13.943 1.674 1.00 90.56 290 GLY A C 1
ATOM 2229 O O . GLY A 1 290 ? -1.857 14.301 1.024 1.00 90.56 290 GLY A O 1
ATOM 2230 N N . TRP A 1 291 ? -3.394 12.748 1.492 1.00 94.12 291 TRP A N 1
ATOM 2231 C CA . TRP A 1 291 ? -2.827 11.686 0.655 1.00 94.12 291 TRP A CA 1
ATOM 2232 C C . TRP A 1 291 ? -3.938 10.798 0.089 1.00 94.12 291 TRP A C 1
ATOM 2234 O O . TRP A 1 291 ? -5.106 11.016 0.377 1.00 94.12 291 TRP A O 1
ATOM 2244 N N . GLY A 1 292 ? -3.602 9.816 -0.743 1.00 93.12 292 GLY A N 1
ATOM 2245 C CA . GLY A 1 292 ? -4.566 8.874 -1.322 1.00 93.12 292 GLY A CA 1
ATOM 2246 C C . GLY A 1 292 ? -4.764 9.082 -2.819 1.00 93.12 292 GLY A C 1
ATOM 2247 O O . GLY A 1 292 ? -4.019 9.819 -3.470 1.00 93.12 292 GLY A O 1
ATOM 2248 N N . HIS A 1 293 ? -5.742 8.389 -3.395 1.00 91.56 293 HIS A N 1
ATOM 2249 C CA . HIS A 1 293 ? -5.957 8.417 -4.839 1.00 91.56 293 HIS A CA 1
ATOM 2250 C C . HIS A 1 293 ? -6.990 9.444 -5.292 1.00 91.56 293 HIS A C 1
ATOM 2252 O O . HIS A 1 293 ? -7.816 9.909 -4.510 1.00 91.56 293 HIS A O 1
ATOM 2258 N N . THR A 1 294 ? -6.966 9.775 -6.587 1.00 86.06 294 THR A N 1
ATOM 2259 C CA . THR A 1 294 ? -7.923 10.703 -7.201 1.00 86.06 294 THR A CA 1
ATOM 2260 C C . THR A 1 294 ? -7.868 12.089 -6.549 1.00 86.06 294 THR A C 1
ATOM 2262 O O . THR A 1 294 ? -8.900 12.682 -6.237 1.00 86.06 294 THR A O 1
ATOM 2265 N N . LYS A 1 295 ? -6.650 12.614 -6.349 1.00 74.44 295 LYS A N 1
ATOM 2266 C CA . LYS A 1 295 ? -6.429 13.957 -5.807 1.00 74.44 295 LYS A CA 1
ATOM 2267 C C . LYS A 1 295 ? -7.227 14.968 -6.641 1.00 74.44 295 LYS A C 1
ATOM 2269 O O . LYS A 1 295 ? -7.064 14.998 -7.870 1.00 74.44 295 LYS A O 1
ATOM 2274 N N . PRO A 1 296 ? -8.104 15.782 -6.025 1.00 62.69 296 PRO A N 1
ATOM 2275 C CA . PRO A 1 296 ? -8.802 16.831 -6.748 1.00 62.69 296 PRO A CA 1
ATOM 2276 C C . PRO A 1 296 ? -7.755 17.735 -7.398 1.00 62.69 296 PRO A C 1
ATOM 2278 O O . PRO A 1 296 ? -6.882 18.271 -6.715 1.00 62.69 296 PRO A O 1
ATOM 2281 N N . LYS A 1 297 ? -7.792 17.889 -8.728 1.00 57.44 297 LYS A N 1
ATOM 2282 C CA . LYS A 1 297 ? -6.928 18.877 -9.382 1.00 57.44 297 LYS A CA 1
ATOM 2283 C C . LYS A 1 297 ? -7.266 20.227 -8.769 1.00 57.44 297 LYS A C 1
ATOM 2285 O O . LYS A 1 297 ? -8.429 20.620 -8.817 1.00 57.44 297 LYS A O 1
ATOM 2290 N N . GLY A 1 298 ? -6.267 20.896 -8.198 1.00 49.22 298 GLY A N 1
ATOM 2291 C CA . GLY A 1 298 ? -6.413 22.209 -7.587 1.00 49.22 298 GLY A CA 1
ATOM 2292 C C . GLY A 1 298 ? -7.037 23.200 -8.564 1.00 49.22 298 GLY A C 1
ATOM 2293 O O . GLY A 1 298 ? -6.345 23.841 -9.348 1.00 49.22 298 GLY A O 1
ATOM 2294 N N . GLY A 1 299 ? -8.357 23.341 -8.509 1.00 37.00 299 GLY A N 1
ATOM 2295 C CA . GLY A 1 299 ? -8.960 24.641 -8.677 1.00 37.00 299 GLY A CA 1
ATOM 2296 C C . GLY A 1 299 ? -8.609 25.390 -7.409 1.00 37.00 299 GLY A C 1
ATOM 2297 O O . GLY A 1 299 ? -8.951 24.939 -6.318 1.00 37.00 299 GLY A O 1
ATOM 2298 N N . PHE A 1 300 ? -7.909 26.511 -7.538 1.00 37.22 300 PHE A N 1
ATOM 2299 C CA . PHE A 1 300 ? -8.026 27.551 -6.533 1.00 37.22 300 PHE A CA 1
ATOM 2300 C C . PHE A 1 300 ? -9.522 27.711 -6.249 1.00 37.22 300 PHE A C 1
ATOM 2302 O O . PHE A 1 300 ? -10.264 28.203 -7.099 1.00 37.22 300 PHE A O 1
ATOM 2309 N N . ALA A 1 301 ? -9.971 27.285 -5.071 1.00 38.16 301 ALA A N 1
ATOM 2310 C CA . ALA A 1 301 ? -11.171 27.832 -4.475 1.00 38.16 301 ALA A CA 1
ATOM 2311 C C . ALA A 1 301 ? -10.820 29.280 -4.111 1.00 38.16 301 ALA A C 1
ATOM 2313 O O . ALA A 1 301 ? -10.560 29.620 -2.961 1.00 38.16 301 ALA A O 1
ATOM 2314 N N . GLY A 1 302 ? -10.725 30.133 -5.136 1.00 31.41 302 GLY A N 1
ATOM 2315 C CA . GLY A 1 302 ? -10.924 31.550 -4.949 1.00 31.41 302 GLY A CA 1
ATOM 2316 C C . GLY A 1 302 ? -12.306 31.663 -4.338 1.00 31.41 302 GLY A C 1
ATOM 2317 O O . GLY A 1 302 ? -13.292 31.274 -4.962 1.00 31.41 302 GLY A O 1
ATOM 2318 N N . PHE A 1 303 ? -12.355 32.100 -3.086 1.00 34.03 303 PHE A N 1
ATOM 2319 C CA . PHE A 1 303 ? -13.575 32.555 -2.457 1.00 34.03 303 PHE A CA 1
ATOM 2320 C C . PHE A 1 303 ? -14.275 33.501 -3.440 1.00 34.03 303 PHE A C 1
ATOM 2322 O O . PHE A 1 303 ? -13.864 34.648 -3.604 1.00 34.03 303 PHE A O 1
ATOM 2329 N N . CYS A 1 304 ? -15.333 33.035 -4.106 1.00 32.81 304 CYS A N 1
ATOM 2330 C CA . CYS A 1 304 ? -16.346 33.935 -4.626 1.00 32.81 304 CYS A CA 1
ATOM 2331 C C . CYS A 1 304 ? -17.046 34.512 -3.397 1.00 32.81 304 CYS A C 1
ATOM 2333 O O . CYS A 1 304 ? -18.044 33.976 -2.919 1.00 32.81 304 CYS A O 1
ATOM 2335 N N . GLN A 1 305 ? -16.480 35.590 -2.853 1.00 35.44 305 GLN A N 1
ATOM 2336 C CA . GLN A 1 305 ? -17.251 36.527 -2.058 1.00 35.44 305 GLN A CA 1
ATOM 2337 C C . GLN A 1 305 ? -18.368 37.036 -2.967 1.00 35.44 305 GLN A C 1
ATOM 2339 O O . GLN A 1 305 ? -18.125 37.760 -3.929 1.00 35.44 305 GLN A O 1
ATOM 2344 N N . CYS A 1 306 ? -19.591 36.593 -2.690 1.00 37.19 306 CYS A N 1
ATOM 2345 C CA . CYS A 1 306 ? -20.761 37.322 -3.139 1.00 37.19 306 CYS A CA 1
ATOM 2346 C C . CYS A 1 306 ? -20.741 38.669 -2.408 1.00 37.19 306 CYS A C 1
ATOM 2348 O O . CYS A 1 306 ? -20.760 38.715 -1.177 1.00 37.19 306 CYS A O 1
ATOM 2350 N N . SER A 1 307 ? -20.653 39.751 -3.170 1.00 35.72 307 SER A N 1
ATOM 2351 C CA . SER A 1 307 ? -21.046 41.101 -2.769 1.00 35.72 307 SER A CA 1
ATOM 2352 C C . SER A 1 307 ? -21.966 41.642 -3.847 1.00 35.72 307 SER A C 1
ATOM 2354 O O . SER A 1 307 ? -21.661 41.387 -5.035 1.00 35.72 307 SER A O 1
#

InterPro domains:
  IPR000008 C2 domain [PF00168] (21-122)
  IPR000008 C2 domain [PF00168] (162-265)
  IPR000008 C2 domain [PR00360] (39-51)
  IPR000008 C2 domain [PR00360] (70-83)
  IPR000008 C2 domain [PR00360] (93-101)
  IPR000008 C2 domain [PS50004] (1-129)
  IPR000008 C2 domain [PS50004] (143-275)
  IPR000008 C2 domain [SM00239] (21-128)
  IPR000008 C2 domain [SM00239] (162-271)
  IPR035892 C2 domain superfamily [G3DSA:2.60.40.150] (13-131)
  IPR035892 C2 domain superfamily [G3DSA:2.60.40.150] (155-288)
  IPR035892 C2 domain superfamily [SSF49562] (15-124)
  IPR035892 C2 domain superfamily [SSF49562] (157-282)

Sequence (307 aa):
ERGQGHGRPPAPRHCAMPSNVLTVKIKSAKNLADKDGVFSGHSDPYVRLRLVADDDHTQVVASKRTKVLSGANPEWNETFKFAGLEEPGAYTLKLNVLDKDYFTKDDPLGETTIDLGTLSDSGGFQAFDDVWIDGYIFKAYLSFEVSTAGGWGHSEDTASNLLRVVVKNATGLRDRDGFFGGKSDPYVQVTVTDSSGSVVAGPKKTTVQQDVGANPEWNEEFLFDEGLKHPGAYRLKLTVYDKDTATRDDFLGEAVFHLGTLKNSVDDKELDLSLTKGGRIFVAVSNMGGWGHTKPKGGFAGFCQCS

Foldseek 3Di:
DDDDDDDDDDDPPPPPQFWFKKKKWWFKKAQFDQPDDDPDFFFFKKKKKFKAQDLVRPRTPDIDMFGTDGHRIDTRRDMDMDTNDQLQQRIKIKIWIWGDDPPDDTHTRFIDMDRSLLDALDLDWDWDFFCFGHHPPTTMGTTMIMHSNSQFYFHQPLQLQKKKKWFFKWAQFDAPPPPPDAAFFKKKFKFKAASVRHTQDDRDMFHTHGRPHGIDTGRDMDMDRPRCNRQSRIKIKIWMWTDDPPDPTHTRFMWIGRRSRDDLDLDWDWDWTATPNGIITIMTMHSNSRGYGSRPDDDPVPPPPDD

Solvent-accessible surface area (backbone atoms only — not comparable to full-atom values): 16551 Å² total; per-residue (Å²): 139,84,86,82,82,85,76,75,78,80,75,80,75,75,80,77,70,69,60,29,38,43,37,41,33,44,38,35,38,37,56,44,74,70,77,42,58,104,84,65,66,63,29,30,38,27,42,41,40,32,37,18,64,44,97,86,62,75,49,73,78,48,76,53,66,58,70,70,41,68,39,45,60,35,71,70,69,43,78,47,80,50,69,64,43,87,47,53,24,49,24,32,44,38,40,35,36,28,30,66,50,95,88,57,79,60,43,81,59,21,34,44,74,42,59,38,8,61,36,48,37,39,67,54,71,50,78,42,73,67,38,68,28,56,54,73,103,57,83,22,27,39,26,34,33,39,23,27,66,39,28,25,27,30,45,89,56,47,82,41,38,34,38,40,40,33,46,36,35,36,38,58,38,59,79,75,56,53,102,81,74,65,45,36,20,42,28,42,38,39,31,32,18,41,88,88,64,51,77,59,36,74,78,45,68,55,73,70,42,74,65,53,32,38,56,45,74,69,70,42,79,46,79,44,66,65,73,41,77,41,52,25,44,24,28,45,35,41,36,34,28,29,64,49,94,88,57,82,58,43,83,38,27,40,34,77,43,66,40,8,63,35,56,29,28,65,62,69,45,79,42,82,40,63,25,80,59,41,33,35,40,35,34,36,39,24,30,68,47,33,28,28,31,52,42,74,77,84,65,79,80,67,78,78,72,86,127

Radius of gyration: 25.53 Å; Cα contacts (8 Å, |Δi|>4): 799; chains: 1; bounding box: 81×64×71 Å